Protein AF-A0A166HB66-F1 (afdb_monomer)

Solvent-accessible surface area (backbone atoms only — not comparable to full-atom values): 18052 Å² total; per-residue (Å²): 132,84,80,82,50,69,68,57,61,66,46,43,60,56,51,51,52,51,48,54,52,48,52,62,67,70,48,78,88,72,89,80,80,58,65,64,62,48,49,44,64,74,63,29,61,62,55,55,51,49,50,52,52,49,52,52,50,51,56,48,53,53,47,55,51,49,52,53,53,48,53,53,49,51,53,51,49,54,50,50,52,49,49,51,51,51,50,55,49,49,36,61,73,74,58,64,77,70,68,98,63,94,77,90,81,79,77,85,84,79,75,95,76,80,91,74,93,70,94,75,88,84,68,81,84,79,79,79,78,82,73,80,81,78,81,78,82,83,81,80,62,88,84,71,52,73,61,42,75,78,68,44,84,76,85,75,81,87,72,97,81,75,82,89,76,90,72,92,76,83,88,77,89,78,86,88,84,87,92,79,72,86,73,62,60,70,68,58,55,65,68,56,66,79,67,68,81,75,79,78,82,74,78,81,77,94,56,99,63,80,52,76,64,56,52,50,51,50,53,51,51,52,49,50,52,52,50,52,51,37,50,74,70,70,44,70,74,80,71,83,76,77,76,72,89,71,91,75,92,74,84,81,82,76,79,82,79,81,81,85,81,82,82,130

Organism: NCBI:txid1759441

Structure (mmCIF, N/CA/C/O backbone):
data_AF-A0A166HB66-F1
#
_entry.id   AF-A0A166HB66-F1
#
loop_
_atom_site.group_PDB
_atom_site.id
_atom_site.type_symbol
_atom_site.label_atom_id
_atom_site.label_alt_id
_atom_site.label_comp_id
_atom_site.label_asym_id
_atom_site.label_entity_id
_atom_site.label_seq_id
_atom_site.pdbx_PDB_ins_code
_atom_site.Cartn_x
_atom_site.Cartn_y
_atom_site.Cartn_z
_atom_site.occupancy
_atom_site.B_iso_or_equiv
_atom_site.auth_seq_id
_atom_site.auth_comp_id
_atom_site.auth_asym_id
_atom_site.auth_atom_id
_atom_site.pdbx_PDB_model_num
ATOM 1 N N . MET A 1 1 ? -1.703 44.691 -0.201 1.00 54.09 1 MET A N 1
ATOM 2 C CA . MET A 1 1 ? -3.011 44.082 0.130 1.00 54.09 1 MET A CA 1
ATOM 3 C C . MET A 1 1 ? -4.078 44.846 -0.628 1.00 54.09 1 MET A C 1
ATOM 5 O O . MET A 1 1 ? -4.150 46.054 -0.461 1.00 54.09 1 MET A O 1
ATOM 9 N N . LEU A 1 2 ? -4.838 44.185 -1.501 1.00 71.75 2 LEU A N 1
ATOM 10 C CA . LEU A 1 2 ? -5.905 44.848 -2.256 1.00 71.75 2 LEU A CA 1
ATOM 11 C C . LEU A 1 2 ? -7.083 45.177 -1.318 1.00 71.75 2 LEU A C 1
ATOM 13 O O . LEU A 1 2 ? -7.436 44.329 -0.489 1.00 71.75 2 LEU A O 1
ATOM 17 N N . PRO A 1 3 ? -7.686 46.377 -1.416 1.00 76.94 3 PRO A N 1
ATOM 18 C CA . PRO A 1 3 ? -8.835 46.745 -0.601 1.00 76.94 3 PRO A CA 1
ATOM 19 C C . PRO A 1 3 ? -10.025 45.841 -0.937 1.00 76.94 3 PRO A C 1
ATOM 21 O O . PRO A 1 3 ? -10.310 45.549 -2.099 1.00 76.94 3 PRO A O 1
ATOM 24 N N . ARG A 1 4 ? -10.719 45.360 0.097 1.00 80.69 4 ARG A N 1
ATOM 25 C CA . ARG A 1 4 ? -11.917 44.530 -0.077 1.00 80.69 4 ARG A CA 1
ATOM 26 C C . ARG A 1 4 ? -13.014 45.382 -0.710 1.00 80.69 4 ARG A C 1
ATOM 28 O O . ARG A 1 4 ? -13.335 46.443 -0.187 1.00 80.69 4 ARG A O 1
ATOM 35 N N . SER A 1 5 ? -13.600 44.908 -1.809 1.00 87.88 5 SER A N 1
ATOM 36 C CA . SER A 1 5 ? -14.710 45.602 -2.461 1.00 87.88 5 SER A CA 1
ATOM 37 C C . SER A 1 5 ? -15.928 45.688 -1.533 1.00 87.88 5 SER A C 1
ATOM 39 O O . SER A 1 5 ? -16.212 44.764 -0.764 1.00 87.88 5 SER A O 1
ATOM 41 N N . ASN A 1 6 ? -16.683 46.784 -1.623 1.00 83.69 6 ASN A N 1
ATOM 42 C CA . ASN A 1 6 ? -17.872 47.013 -0.792 1.00 83.69 6 ASN A CA 1
ATOM 43 C C . ASN A 1 6 ? -18.899 45.878 -0.925 1.00 83.69 6 ASN A C 1
ATOM 45 O O . ASN A 1 6 ? -19.490 45.447 0.063 1.00 83.69 6 ASN A O 1
ATOM 49 N N . THR A 1 7 ? -19.046 45.317 -2.127 1.00 83.69 7 THR A N 1
ATOM 50 C CA . THR A 1 7 ? -19.907 44.155 -2.392 1.00 83.69 7 THR A CA 1
ATOM 51 C C . THR A 1 7 ? -19.440 42.902 -1.652 1.00 83.69 7 THR A C 1
ATOM 53 O O . THR A 1 7 ? -20.262 42.144 -1.133 1.00 83.69 7 THR A O 1
ATOM 56 N N . ALA A 1 8 ? -18.126 42.694 -1.534 1.00 82.25 8 ALA A N 1
ATOM 57 C CA . ALA A 1 8 ? -17.572 41.600 -0.750 1.00 82.25 8 ALA A CA 1
ATOM 58 C C . ALA A 1 8 ? -17.791 41.812 0.755 1.00 82.25 8 ALA A C 1
ATOM 60 O O . ALA A 1 8 ? -18.095 40.844 1.449 1.00 82.25 8 ALA A O 1
ATOM 61 N N . LEU A 1 9 ? -17.679 43.047 1.253 1.00 81.31 9 LEU A N 1
ATOM 62 C CA . LEU A 1 9 ? -17.876 43.387 2.668 1.00 81.31 9 LEU A CA 1
ATOM 63 C C . LEU A 1 9 ? -19.349 43.221 3.085 1.00 81.31 9 LEU A C 1
ATOM 65 O O . LEU A 1 9 ? -19.642 42.545 4.069 1.00 81.31 9 LEU A O 1
ATOM 69 N N . LEU A 1 10 ? -20.286 43.705 2.265 1.00 81.06 10 LEU A N 1
ATOM 70 C CA . LEU A 1 10 ? -21.729 43.502 2.453 1.00 81.06 10 LEU A CA 1
ATOM 71 C C . LEU A 1 10 ? -22.149 42.028 2.284 1.00 81.06 10 LEU A C 1
ATOM 73 O O . LEU A 1 10 ? -23.043 41.547 2.980 1.00 81.06 10 LEU A O 1
ATOM 77 N N . GLY A 1 11 ? -21.489 41.275 1.398 1.00 88.38 11 GLY A N 1
ATOM 78 C CA . GLY A 1 11 ? -21.763 39.853 1.164 1.00 88.38 11 GLY A CA 1
ATOM 79 C C . GLY A 1 11 ? -21.212 38.901 2.236 1.00 88.38 11 GLY A C 1
ATOM 80 O O . GLY A 1 11 ? -21.660 37.754 2.320 1.00 88.38 11 GLY A O 1
ATOM 81 N N . GLN A 1 12 ? -20.262 39.342 3.068 1.00 86.88 12 GLN A N 1
ATOM 82 C CA . GLN A 1 12 ? -19.651 38.511 4.114 1.00 86.88 12 GLN A CA 1
ATOM 83 C C . GLN A 1 12 ? -20.660 38.080 5.182 1.00 86.88 12 GLN A C 1
ATOM 85 O O . GLN A 1 12 ? -20.674 36.910 5.556 1.00 86.88 12 GLN A O 1
ATOM 90 N N . SER A 1 13 ? -21.556 38.969 5.617 1.00 86.12 13 SER A N 1
ATOM 91 C CA . SER A 1 13 ? -22.577 38.650 6.628 1.00 86.12 13 SER A CA 1
ATOM 92 C C . SER A 1 13 ? -23.530 37.546 6.154 1.00 86.12 13 SER A C 1
ATOM 94 O O . SER A 1 13 ? -23.809 36.600 6.892 1.00 86.12 13 SER A O 1
ATOM 96 N N . ARG A 1 14 ? -23.955 37.603 4.883 1.00 89.94 14 ARG A N 1
ATOM 97 C CA . ARG A 1 14 ? -24.786 36.570 4.246 1.00 89.94 14 ARG A CA 1
ATOM 98 C C . ARG A 1 14 ? -24.039 35.246 4.127 1.00 89.94 14 ARG A C 1
ATOM 100 O O . ARG A 1 14 ? -24.603 34.209 4.458 1.00 89.94 14 ARG A O 1
ATOM 107 N N . LYS A 1 15 ? -22.765 35.268 3.719 1.00 91.44 15 LYS A N 1
ATOM 108 C CA . LYS A 1 15 ? -21.925 34.059 3.645 1.00 91.44 15 LYS A CA 1
ATOM 109 C C . LYS A 1 15 ? -21.759 33.399 5.013 1.00 91.44 15 LYS A C 1
ATOM 111 O O . LYS A 1 15 ? -21.943 32.192 5.120 1.00 91.44 15 LYS A O 1
ATOM 116 N N . VAL A 1 16 ? -21.497 34.183 6.057 1.00 91.75 16 VAL A N 1
ATOM 117 C CA . VAL A 1 16 ? -21.387 33.684 7.437 1.00 91.75 16 VAL A CA 1
ATOM 118 C C . VAL A 1 16 ? -22.726 33.135 7.932 1.00 91.75 16 VAL A C 1
ATOM 120 O O . VAL A 1 16 ? -22.761 32.071 8.542 1.00 91.75 16 VAL A O 1
ATOM 123 N N . ALA A 1 17 ? -23.845 33.801 7.639 1.00 91.75 17 ALA A N 1
ATOM 124 C CA . ALA A 1 17 ? -25.171 33.308 8.008 1.00 91.75 17 ALA A CA 1
ATOM 125 C C . ALA A 1 17 ? -25.518 31.987 7.300 1.00 91.75 17 ALA A C 1
ATOM 127 O O . ALA A 1 17 ? -26.092 31.089 7.915 1.00 91.75 17 ALA A O 1
ATOM 128 N N . LEU A 1 18 ? -25.152 31.846 6.023 1.00 93.62 18 LEU A N 1
ATOM 129 C CA . LEU A 1 18 ? -25.322 30.603 5.271 1.00 93.62 18 LEU A CA 1
ATOM 130 C C . LEU A 1 18 ? -24.413 29.491 5.802 1.00 93.62 18 LEU A C 1
ATOM 132 O O . LEU A 1 18 ? -24.891 28.373 5.969 1.00 93.62 18 LEU A O 1
ATOM 136 N N . ALA A 1 19 ? -23.152 29.794 6.121 1.00 93.88 19 ALA A N 1
ATOM 137 C CA . ALA A 1 19 ? -22.226 28.847 6.741 1.00 93.88 19 ALA A CA 1
ATOM 138 C C . ALA A 1 19 ? -22.770 28.342 8.085 1.00 93.88 19 ALA A C 1
ATOM 140 O O . ALA A 1 19 ? -22.953 27.144 8.252 1.00 93.88 19 ALA A O 1
ATOM 141 N N . LYS A 1 20 ? -23.200 29.246 8.975 1.00 93.69 20 LYS A N 1
ATOM 142 C CA . LYS A 1 20 ? -23.809 28.886 10.268 1.00 93.69 20 LYS A CA 1
ATOM 143 C C . LYS A 1 20 ? -25.096 28.071 10.122 1.00 93.69 20 LYS A C 1
ATOM 145 O O . LYS A 1 20 ? -25.381 27.209 10.946 1.00 93.69 20 LYS A O 1
ATOM 150 N N . LYS A 1 21 ? -25.909 28.335 9.092 1.00 93.56 21 LYS A N 1
ATOM 151 C CA . LYS A 1 21 ? -27.103 27.521 8.798 1.00 93.56 21 LYS A CA 1
ATOM 152 C C . LYS A 1 21 ? -26.733 26.121 8.305 1.00 93.56 21 LYS A C 1
ATOM 154 O O . LYS A 1 21 ? -27.442 25.183 8.649 1.00 93.56 21 LYS A O 1
ATOM 159 N N . LYS A 1 22 ? -25.663 25.978 7.516 1.00 92.44 22 LYS A N 1
ATOM 160 C CA . LYS A 1 22 ? -25.138 24.671 7.096 1.00 92.44 22 LYS A CA 1
ATOM 161 C C . LYS A 1 22 ? -24.565 23.905 8.285 1.00 92.44 22 LYS A C 1
ATOM 163 O O . LYS A 1 22 ? -25.021 22.801 8.536 1.00 92.44 22 LYS A O 1
ATOM 168 N N . GLU A 1 23 ? -23.726 24.544 9.096 1.00 91.81 23 GLU A N 1
ATOM 169 C CA . GLU A 1 23 ? -23.168 23.964 10.325 1.00 91.81 23 GLU A CA 1
ATOM 170 C C . GLU A 1 23 ? -24.267 23.470 11.278 1.00 91.81 23 GLU A C 1
ATOM 172 O O . GLU A 1 23 ? -24.200 22.350 11.762 1.00 91.81 23 GLU A O 1
ATOM 177 N N . LYS A 1 24 ? -25.338 24.249 11.491 1.00 89.56 24 LYS A N 1
ATOM 178 C CA . LYS A 1 24 ? -26.487 23.824 12.318 1.00 89.56 24 LYS A CA 1
ATOM 179 C C . LYS A 1 24 ? -27.309 22.680 11.714 1.00 89.56 24 LYS A C 1
ATOM 181 O O . LYS A 1 24 ? -27.990 21.979 12.453 1.00 89.56 24 LYS A O 1
ATOM 186 N N . ARG A 1 25 ? -27.314 22.524 10.386 1.00 88.69 25 ARG A N 1
ATOM 187 C CA . ARG A 1 25 ? -27.973 21.393 9.703 1.00 88.69 25 ARG A CA 1
ATOM 188 C C . ARG A 1 25 ? -27.115 20.132 9.759 1.00 88.69 25 ARG A C 1
ATOM 190 O O . ARG A 1 25 ? -27.666 19.047 9.873 1.00 88.69 25 ARG A O 1
ATOM 197 N N . GLU A 1 26 ? -25.799 20.294 9.676 1.00 88.44 26 GLU A N 1
ATOM 198 C CA . GLU A 1 26 ? -24.801 19.225 9.790 1.00 88.44 26 GLU A CA 1
ATOM 199 C C . GLU A 1 26 ? -24.548 18.823 11.252 1.00 88.44 26 GLU A C 1
ATOM 201 O O . GLU A 1 26 ? -24.027 17.741 11.517 1.00 88.44 26 GLU A O 1
ATOM 206 N N . GLN A 1 27 ? -24.953 19.662 12.211 1.00 90.06 27 GLN A N 1
ATOM 207 C CA . GLN A 1 27 ? -24.926 19.335 13.628 1.00 90.06 27 GLN A CA 1
ATOM 208 C C . GLN A 1 27 ? -25.856 18.148 13.906 1.00 90.06 27 GLN A C 1
ATOM 210 O O . GLN A 1 27 ? -27.081 18.235 13.797 1.00 90.06 27 GLN A O 1
ATOM 215 N N . ILE A 1 28 ? -25.243 17.030 14.282 1.00 84.88 28 ILE A N 1
ATOM 216 C CA . ILE A 1 28 ? -25.927 15.788 14.633 1.00 84.88 28 ILE A CA 1
ATOM 217 C C . ILE A 1 28 ? -26.801 16.048 15.868 1.00 84.88 28 ILE A C 1
ATOM 219 O O . ILE A 1 28 ? -26.298 16.460 16.912 1.00 84.88 28 ILE A O 1
ATOM 223 N N . LYS A 1 29 ? -28.117 15.840 15.733 1.00 88.06 29 LYS A N 1
ATOM 224 C CA . LYS A 1 29 ? -29.106 16.111 16.793 1.00 88.06 29 LYS A CA 1
ATOM 225 C C . LYS A 1 29 ? -29.123 15.038 17.881 1.00 88.06 29 LYS A C 1
ATOM 227 O O . LYS A 1 29 ? -29.368 15.356 19.037 1.00 88.06 29 LYS A O 1
ATOM 232 N N . GLU A 1 30 ? -28.859 13.792 17.507 1.00 89.00 30 GLU A N 1
ATOM 233 C CA . GLU A 1 30 ? -28.872 12.636 18.398 1.00 89.00 30 GLU A CA 1
ATOM 234 C C . GLU A 1 30 ? -27.776 11.657 17.979 1.00 89.00 30 GLU A C 1
ATOM 236 O O . GLU A 1 30 ? -27.561 11.421 16.789 1.00 89.00 30 GLU A O 1
ATOM 241 N N . ILE A 1 31 ? -27.071 11.103 18.963 1.00 87.25 31 ILE A N 1
ATOM 242 C CA . ILE A 1 31 ? -26.050 10.081 18.748 1.00 87.25 31 ILE A CA 1
ATOM 243 C C . ILE A 1 31 ? -26.686 8.737 19.092 1.00 87.25 31 ILE A C 1
ATOM 245 O O . ILE A 1 31 ? -26.723 8.344 20.256 1.00 87.25 31 ILE A O 1
ATOM 249 N N . VAL A 1 32 ? -27.192 8.045 18.074 1.00 91.31 32 VAL A N 1
ATOM 250 C CA . VAL A 1 32 ? -27.678 6.668 18.209 1.00 91.31 32 VAL A CA 1
ATOM 251 C C . VAL A 1 32 ? -26.509 5.724 17.959 1.00 91.31 32 VAL A C 1
ATOM 253 O O . VAL A 1 32 ? -25.839 5.807 16.927 1.00 91.31 32 VAL A O 1
ATOM 256 N N . PHE A 1 33 ? -26.241 4.839 18.916 1.00 86.56 33 PHE A N 1
ATOM 257 C CA . PHE A 1 33 ? -25.244 3.793 18.740 1.00 86.56 33 PHE A CA 1
ATOM 258 C C . PHE A 1 33 ? -25.861 2.623 17.984 1.00 86.56 33 PHE A C 1
ATOM 260 O O . PHE A 1 33 ? -26.889 2.089 18.388 1.00 86.56 33 PHE A O 1
ATOM 267 N N . ASP A 1 34 ? -25.203 2.213 16.907 1.00 92.88 34 ASP A N 1
ATOM 268 C CA . ASP A 1 34 ? -25.525 0.968 16.227 1.00 92.88 34 ASP A CA 1
ATOM 269 C C . ASP A 1 34 ? -25.004 -0.207 17.070 1.00 92.88 34 ASP A C 1
ATOM 271 O O . ASP A 1 34 ? -23.792 -0.408 17.236 1.00 92.88 34 ASP A O 1
ATOM 275 N N . ASP A 1 35 ? -25.935 -0.962 17.650 1.00 92.00 35 ASP A N 1
ATOM 276 C CA . ASP A 1 35 ? -25.626 -2.112 18.492 1.00 92.00 35 ASP A CA 1
ATOM 277 C C . ASP A 1 35 ? -24.926 -3.237 17.718 1.00 92.00 35 ASP A C 1
ATOM 279 O O . ASP A 1 35 ? -24.129 -3.974 18.307 1.00 92.00 35 ASP A O 1
ATOM 283 N N . ASP A 1 36 ? -25.137 -3.352 16.406 1.00 88.31 36 ASP A N 1
ATOM 284 C CA . ASP A 1 36 ? -24.467 -4.355 15.580 1.00 88.31 36 ASP A CA 1
ATOM 285 C C . ASP A 1 36 ? -23.024 -3.948 15.295 1.00 88.31 36 ASP A C 1
ATOM 287 O O . ASP A 1 36 ? -22.105 -4.752 15.486 1.00 88.31 36 ASP A O 1
ATOM 291 N N . ALA A 1 37 ? -22.785 -2.668 14.995 1.00 87.75 37 ALA A N 1
ATOM 292 C CA . ALA A 1 37 ? -21.433 -2.118 14.932 1.00 87.75 37 ALA A CA 1
ATOM 293 C C . ALA A 1 37 ? -20.703 -2.248 16.281 1.00 87.75 37 ALA A C 1
ATOM 295 O O . ALA A 1 37 ? -19.500 -2.522 16.324 1.00 87.75 37 ALA A O 1
ATOM 296 N N . ARG A 1 38 ? -21.418 -2.109 17.406 1.00 86.38 38 ARG A N 1
ATOM 297 C CA . ARG A 1 38 ? -20.868 -2.322 18.752 1.00 86.38 38 ARG A CA 1
ATOM 298 C C . ARG A 1 38 ? -20.506 -3.788 18.995 1.00 86.38 38 ARG A C 1
ATOM 300 O O . ARG A 1 38 ? -19.415 -4.061 19.504 1.00 86.38 38 ARG A O 1
ATOM 307 N N . ARG A 1 39 ? -21.375 -4.734 18.623 1.00 86.81 39 ARG A N 1
ATOM 308 C CA . ARG A 1 39 ? -21.096 -6.181 18.693 1.00 86.81 39 ARG A CA 1
ATOM 309 C C . ARG A 1 39 ? -19.887 -6.547 17.840 1.00 86.81 39 ARG A C 1
ATOM 311 O O . ARG A 1 39 ? -18.987 -7.235 18.328 1.00 86.81 39 ARG A O 1
ATOM 318 N N . ASP A 1 40 ? -19.810 -6.022 16.624 1.00 85.88 40 ASP A N 1
ATOM 319 C CA . ASP A 1 40 ? -18.667 -6.188 15.729 1.00 85.88 40 ASP A CA 1
ATOM 320 C C . ASP A 1 40 ? -17.401 -5.518 16.271 1.00 85.88 40 ASP A C 1
ATOM 322 O O . ASP A 1 40 ? -16.309 -6.058 16.134 1.00 85.88 40 ASP A O 1
ATOM 326 N N . PHE A 1 41 ? -17.493 -4.379 16.952 1.00 81.62 41 PHE A N 1
ATOM 327 C CA . PHE A 1 41 ? -16.325 -3.745 17.561 1.00 81.62 41 PHE A CA 1
ATOM 328 C C . PHE A 1 41 ? -15.772 -4.554 18.745 1.00 81.62 41 PHE A C 1
ATOM 330 O O . PHE A 1 41 ? -14.544 -4.706 18.871 1.00 81.62 41 PHE A O 1
ATOM 337 N N . LEU A 1 42 ? -16.669 -5.086 19.583 1.00 85.56 42 LEU A N 1
ATOM 338 C CA . LEU A 1 42 ? -16.336 -5.895 20.757 1.00 85.56 42 LEU A CA 1
ATOM 339 C C . LEU A 1 42 ? -15.808 -7.286 20.374 1.00 85.56 42 LEU A C 1
ATOM 341 O O . LEU A 1 42 ? -14.810 -7.733 20.937 1.00 85.56 42 LEU A O 1
ATOM 345 N N . THR A 1 43 ? -16.415 -7.953 19.389 1.00 84.50 43 THR A N 1
ATOM 346 C CA . THR A 1 43 ? -16.050 -9.326 18.976 1.00 84.50 43 THR A CA 1
ATOM 347 C C . THR A 1 43 ? -15.131 -9.382 17.750 1.00 84.50 43 THR A C 1
ATOM 349 O O . THR A 1 43 ? -14.437 -10.373 17.514 1.00 84.50 43 THR A O 1
ATOM 352 N N . GLY A 1 44 ? -15.022 -8.293 16.991 1.00 87.62 44 GLY A N 1
ATOM 353 C CA . GLY A 1 44 ? -14.309 -8.216 15.715 1.00 87.62 44 GLY A CA 1
ATOM 354 C C . GLY A 1 44 ? -12.792 -8.185 15.823 1.00 87.62 44 GLY A C 1
ATOM 355 O O . GLY A 1 44 ? -12.121 -7.761 14.888 1.00 87.62 44 GLY A O 1
ATOM 356 N N . PHE A 1 45 ? -12.199 -8.652 16.924 1.00 87.00 45 PHE A N 1
ATOM 357 C CA . PHE A 1 45 ? -10.756 -8.884 16.973 1.00 87.00 45 PHE A CA 1
ATOM 358 C C . PHE A 1 45 ? -10.311 -9.866 15.879 1.00 87.00 45 PHE A C 1
ATOM 360 O O . PHE A 1 45 ? -9.268 -9.654 15.260 1.00 87.00 45 PHE A O 1
ATOM 367 N N . HIS A 1 46 ? -11.121 -10.893 15.593 1.00 86.12 46 HIS A N 1
ATOM 368 C CA . HIS A 1 46 ? -10.864 -11.806 14.480 1.00 86.12 46 HIS A CA 1
ATOM 369 C C . HIS A 1 46 ? -10.973 -11.089 13.127 1.00 86.12 46 HIS A C 1
ATOM 371 O O . HIS A 1 46 ? -10.028 -11.165 12.345 1.00 86.12 46 HIS A O 1
ATOM 377 N N . LYS A 1 47 ? -12.041 -10.304 12.908 1.00 89.81 47 LYS A N 1
ATOM 378 C CA . LYS A 1 47 ? -12.231 -9.473 11.705 1.00 89.81 47 LYS A CA 1
ATOM 379 C C . LYS A 1 47 ? -11.045 -8.522 11.490 1.00 89.81 47 LYS A C 1
ATOM 381 O O . LYS A 1 47 ? -10.307 -8.690 10.533 1.00 89.81 47 LYS A O 1
ATOM 386 N N . ARG A 1 48 ? -10.701 -7.678 12.472 1.00 89.50 48 ARG A N 1
ATOM 387 C CA . ARG A 1 48 ? -9.538 -6.763 12.410 1.00 89.50 48 ARG A CA 1
ATOM 388 C C . ARG A 1 48 ? -8.210 -7.474 12.151 1.00 89.50 48 ARG A C 1
ATOM 390 O O . ARG A 1 48 ? -7.313 -6.914 11.517 1.00 89.50 48 ARG A O 1
ATOM 397 N N . LYS A 1 49 ? -8.027 -8.680 12.697 1.00 92.94 49 LYS A N 1
ATOM 398 C CA . LYS A 1 49 ? -6.814 -9.474 12.471 1.00 92.94 49 LYS A CA 1
ATOM 399 C C . LYS A 1 49 ? -6.760 -9.995 11.036 1.00 92.94 49 LYS A C 1
ATOM 401 O O . LYS A 1 49 ? -5.688 -9.927 10.433 1.00 92.94 49 LYS A O 1
ATOM 406 N N . LEU A 1 50 ? -7.883 -10.475 10.504 1.00 93.44 50 LEU A N 1
ATOM 407 C CA . LEU A 1 50 ? -8.010 -10.857 9.101 1.00 93.44 50 LEU A CA 1
ATOM 408 C C . LEU A 1 50 ? -7.814 -9.643 8.196 1.00 93.44 50 LEU A C 1
ATOM 410 O O . LEU A 1 50 ? -6.941 -9.700 7.342 1.00 93.44 50 LEU A O 1
ATOM 414 N N . ASP A 1 51 ? -8.480 -8.524 8.465 1.00 94.19 51 ASP A N 1
ATOM 415 C CA . ASP A 1 51 ? -8.367 -7.286 7.688 1.00 94.19 51 ASP A CA 1
ATOM 416 C C . ASP A 1 51 ? -6.934 -6.761 7.662 1.00 94.19 51 ASP A C 1
ATOM 418 O O . ASP A 1 51 ? -6.419 -6.318 6.642 1.00 94.19 51 ASP A O 1
ATOM 422 N N . LYS A 1 52 ? -6.219 -6.838 8.787 1.00 96.00 52 LYS A N 1
ATOM 423 C CA . LYS A 1 52 ? -4.799 -6.479 8.818 1.00 96.00 52 LYS A CA 1
ATOM 424 C C . LYS A 1 52 ? -3.968 -7.412 7.937 1.00 96.00 52 LYS A C 1
ATOM 426 O O . LYS A 1 52 ? -3.047 -6.945 7.269 1.00 96.00 52 LYS A O 1
ATOM 431 N N . ALA A 1 53 ? -4.263 -8.710 7.950 1.00 96.31 53 ALA A N 1
ATOM 432 C CA . ALA A 1 53 ? -3.563 -9.685 7.126 1.00 96.31 53 ALA A CA 1
ATOM 433 C C . ALA A 1 53 ? -3.891 -9.516 5.633 1.00 96.31 53 ALA A C 1
ATOM 435 O O . ALA A 1 53 ? -2.976 -9.558 4.814 1.00 96.31 53 ALA A O 1
ATOM 436 N N . THR A 1 54 ? -5.155 -9.285 5.273 1.00 96.69 54 THR A N 1
ATOM 437 C CA . THR A 1 54 ? -5.587 -9.035 3.891 1.00 96.69 54 THR A CA 1
ATOM 438 C C . THR A 1 54 ? -5.015 -7.718 3.382 1.00 96.69 54 THR A C 1
ATOM 440 O O . THR A 1 54 ? -4.370 -7.710 2.343 1.00 96.69 54 THR A O 1
ATOM 443 N N . ASN A 1 55 ? -5.091 -6.637 4.160 1.00 97.00 55 ASN A N 1
ATOM 444 C CA . ASN A 1 55 ? -4.498 -5.348 3.800 1.00 97.00 55 ASN A CA 1
ATOM 445 C C . ASN A 1 55 ? -2.977 -5.429 3.632 1.00 97.00 55 ASN A C 1
ATOM 447 O O . ASN A 1 55 ? -2.415 -4.770 2.760 1.00 97.00 55 ASN A O 1
ATOM 451 N N . ALA A 1 56 ? -2.287 -6.228 4.450 1.00 97.12 56 ALA A N 1
ATOM 452 C CA . ALA A 1 56 ? -0.855 -6.451 4.280 1.00 97.12 56 ALA A CA 1
ATOM 453 C C . ALA A 1 56 ? -0.539 -7.200 2.974 1.00 97.12 56 ALA A C 1
ATOM 455 O O . ALA A 1 56 ? 0.408 -6.825 2.286 1.00 97.12 56 ALA A O 1
ATOM 456 N N . LYS A 1 57 ? -1.338 -8.217 2.619 1.00 97.56 57 LYS A N 1
ATOM 457 C CA . LYS A 1 57 ? -1.214 -8.939 1.342 1.00 97.56 57 LYS A CA 1
ATOM 458 C C . LYS A 1 57 ? -1.507 -8.026 0.152 1.00 97.56 57 LYS A C 1
ATOM 460 O O . LYS A 1 57 ? -0.696 -7.964 -0.763 1.00 97.56 57 LYS A O 1
ATOM 465 N N . ASN A 1 58 ? -2.597 -7.265 0.202 1.00 97.81 58 ASN A N 1
ATOM 466 C CA . ASN A 1 58 ? -2.997 -6.355 -0.871 1.00 97.81 58 ASN A CA 1
ATOM 467 C C . ASN A 1 58 ? -1.920 -5.295 -1.126 1.00 97.81 58 ASN A C 1
ATOM 469 O O . ASN A 1 58 ? -1.508 -5.110 -2.263 1.00 97.81 58 ASN A O 1
ATOM 473 N N . LYS A 1 59 ? -1.349 -4.699 -0.071 1.00 97.69 59 LYS A N 1
ATOM 474 C CA . LYS A 1 59 ? -0.232 -3.746 -0.203 1.00 97.69 59 LYS A CA 1
ATOM 475 C C . LYS A 1 59 ? 1.043 -4.356 -0.788 1.00 97.69 59 LYS A C 1
ATOM 477 O O . LYS A 1 59 ? 1.843 -3.630 -1.371 1.00 97.69 59 LYS A O 1
ATOM 482 N N . ALA A 1 60 ? 1.287 -5.649 -0.574 1.00 96.56 60 ALA A N 1
ATOM 483 C CA . ALA A 1 60 ? 2.411 -6.338 -1.204 1.00 96.56 60 ALA A CA 1
ATOM 484 C C . ALA A 1 60 ? 2.144 -6.529 -2.703 1.00 96.56 60 ALA A C 1
ATOM 486 O O . ALA A 1 60 ? 2.964 -6.126 -3.516 1.00 96.56 60 ALA A O 1
ATOM 487 N N . ILE A 1 61 ? 0.950 -7.012 -3.059 1.00 97.88 61 ILE A N 1
ATOM 488 C CA . ILE A 1 61 ? 0.522 -7.188 -4.455 1.00 97.88 61 ILE A CA 1
ATOM 489 C C . ILE A 1 61 ? 0.537 -5.853 -5.216 1.00 97.88 61 ILE A C 1
ATOM 491 O O . ILE A 1 61 ? 0.986 -5.791 -6.357 1.00 97.88 61 ILE A O 1
ATOM 495 N N . GLU A 1 62 ? 0.071 -4.771 -4.591 1.00 97.56 62 GLU A N 1
ATOM 496 C CA . GLU A 1 62 ? 0.094 -3.427 -5.174 1.00 97.56 62 GLU A CA 1
ATOM 497 C C . GLU A 1 62 ? 1.520 -2.946 -5.448 1.00 97.56 62 GLU A C 1
ATOM 499 O O . GLU A 1 62 ? 1.770 -2.408 -6.527 1.00 97.56 62 GLU A O 1
ATOM 504 N N . ARG A 1 63 ? 2.461 -3.174 -4.520 1.00 97.00 63 ARG A N 1
ATOM 505 C CA . ARG A 1 63 ? 3.876 -2.859 -4.759 1.00 97.00 63 ARG A CA 1
ATOM 506 C C . ARG A 1 63 ? 4.451 -3.682 -5.899 1.00 97.00 63 ARG A C 1
ATOM 508 O O . ARG A 1 63 ? 5.013 -3.095 -6.813 1.00 97.00 63 ARG A O 1
ATOM 515 N N . ASP A 1 64 ? 4.246 -4.995 -5.897 1.00 97.06 64 ASP A N 1
ATOM 516 C CA . ASP A 1 64 ? 4.771 -5.874 -6.946 1.00 97.06 64 ASP A CA 1
ATOM 517 C C . ASP A 1 64 ? 4.216 -5.479 -8.326 1.00 97.06 64 ASP A C 1
ATOM 519 O O . ASP A 1 64 ? 4.937 -5.450 -9.325 1.00 97.06 64 ASP A O 1
ATOM 523 N N . LYS A 1 65 ? 2.931 -5.101 -8.395 1.00 98.00 65 LYS A N 1
ATOM 524 C CA . LYS A 1 65 ? 2.308 -4.595 -9.625 1.00 98.00 65 LYS A CA 1
ATOM 525 C C . LYS A 1 65 ? 2.923 -3.266 -10.066 1.00 98.00 65 LYS A C 1
ATOM 527 O O . LYS A 1 65 ? 3.189 -3.096 -11.254 1.00 98.00 65 LYS A O 1
ATOM 532 N N . GLN A 1 66 ? 3.146 -2.333 -9.141 1.00 97.88 66 GLN A N 1
ATOM 533 C CA . GLN A 1 66 ? 3.791 -1.051 -9.437 1.00 97.88 66 GLN A CA 1
ATOM 534 C C . GLN A 1 66 ? 5.231 -1.244 -9.926 1.00 97.88 66 GLN A C 1
ATOM 536 O O . GLN A 1 66 ? 5.607 -0.655 -10.936 1.00 97.88 66 GLN A O 1
ATOM 541 N N . GLU A 1 67 ? 6.003 -2.117 -9.282 1.00 97.31 67 GLU A N 1
ATOM 542 C CA . GLU A 1 67 ? 7.370 -2.461 -9.685 1.00 97.31 67 GLU A CA 1
ATOM 543 C C . GLU A 1 67 ? 7.395 -3.125 -11.070 1.00 97.31 67 GLU A C 1
ATOM 545 O O . GLU A 1 67 ? 8.202 -2.768 -11.929 1.00 97.31 67 GLU A O 1
ATOM 550 N N . ARG A 1 68 ? 6.454 -4.030 -11.359 1.00 97.69 68 ARG A N 1
ATOM 551 C CA . ARG A 1 68 ? 6.333 -4.647 -12.688 1.00 97.69 68 ARG A CA 1
ATOM 552 C C . ARG A 1 68 ? 5.974 -3.636 -13.781 1.00 97.69 68 ARG A C 1
ATOM 554 O O . ARG A 1 68 ? 6.457 -3.741 -14.906 1.00 97.69 68 ARG A O 1
ATOM 561 N N . LEU A 1 69 ? 5.118 -2.663 -13.478 1.00 97.56 69 LEU A N 1
ATOM 562 C CA . LEU A 1 69 ? 4.775 -1.603 -14.427 1.00 97.56 69 LEU A CA 1
ATOM 563 C C . LEU A 1 69 ? 5.943 -0.635 -14.644 1.00 97.56 69 LEU A C 1
ATOM 565 O O . LEU A 1 69 ? 6.187 -0.247 -15.785 1.00 97.56 69 LEU A O 1
ATOM 569 N N . ALA A 1 70 ? 6.675 -0.286 -13.584 1.00 97.38 70 ALA A N 1
ATOM 570 C CA . ALA A 1 70 ? 7.866 0.553 -13.670 1.00 97.38 70 ALA A CA 1
ATOM 571 C C . ALA A 1 70 ? 8.957 -0.114 -14.515 1.00 97.38 70 ALA A C 1
ATOM 573 O O . ALA A 1 70 ? 9.411 0.479 -15.486 1.00 97.38 70 ALA A O 1
ATOM 574 N N . THR A 1 71 ? 9.275 -1.384 -14.249 1.00 97.19 71 THR A N 1
ATOM 575 C CA . THR A 1 71 ? 10.276 -2.129 -15.032 1.00 97.19 71 THR A CA 1
ATOM 576 C C . THR A 1 71 ? 9.878 -2.263 -16.500 1.00 97.19 71 THR A C 1
ATOM 578 O O . THR A 1 71 ? 10.703 -2.052 -17.383 1.00 97.19 71 THR A O 1
ATOM 581 N N . ARG A 1 72 ? 8.598 -2.530 -16.800 1.00 97.56 72 ARG A N 1
ATOM 582 C CA . ARG A 1 72 ? 8.107 -2.530 -18.189 1.00 97.56 72 ARG A CA 1
ATOM 583 C C . ARG A 1 72 ? 8.256 -1.155 -18.847 1.00 97.56 72 ARG A C 1
ATOM 585 O O . ARG A 1 72 ? 8.579 -1.084 -20.031 1.00 97.56 72 ARG A O 1
ATOM 592 N N . ARG A 1 73 ? 7.991 -0.068 -18.116 1.00 97.56 73 ARG A N 1
ATOM 593 C CA . ARG A 1 73 ? 8.141 1.299 -18.631 1.00 97.56 73 ARG A CA 1
ATOM 594 C C . ARG A 1 73 ? 9.605 1.624 -18.919 1.00 97.56 73 ARG A C 1
ATOM 596 O O . ARG A 1 73 ? 9.879 2.136 -19.994 1.00 97.56 73 ARG A O 1
ATOM 603 N N . GLU A 1 74 ? 10.507 1.269 -18.010 1.00 97.12 74 GLU A N 1
ATOM 604 C CA . GLU A 1 74 ? 11.958 1.437 -18.162 1.00 97.12 74 GLU A CA 1
ATOM 605 C C . GLU A 1 74 ? 12.510 0.628 -19.341 1.00 97.12 74 GLU A C 1
ATOM 607 O O . GLU A 1 74 ? 13.305 1.131 -20.126 1.00 97.12 74 GLU A O 1
ATOM 612 N N . GLN A 1 75 ? 12.047 -0.611 -19.528 1.00 97.06 75 GLN A N 1
ATOM 613 C CA . GLN A 1 75 ? 12.434 -1.424 -20.685 1.00 97.06 75 GLN A CA 1
ATOM 614 C C . GLN A 1 75 ? 11.979 -0.790 -22.000 1.00 97.06 75 GLN A C 1
ATOM 616 O O . GLN A 1 75 ? 12.747 -0.730 -22.957 1.00 97.06 75 GLN A O 1
ATOM 621 N N . ARG A 1 76 ? 10.739 -0.290 -22.053 1.00 97.38 76 ARG A N 1
ATOM 622 C CA . ARG A 1 76 ? 10.218 0.391 -23.244 1.00 97.38 76 ARG A CA 1
ATOM 623 C C . ARG A 1 76 ? 10.959 1.694 -23.529 1.00 97.38 76 ARG A C 1
ATOM 625 O O . ARG A 1 76 ? 11.261 1.947 -24.689 1.00 97.38 76 ARG A O 1
ATOM 632 N N . SER A 1 77 ? 11.269 2.496 -22.508 1.00 97.06 77 SER A N 1
ATOM 633 C CA . SER A 1 77 ? 12.039 3.729 -22.703 1.00 97.06 77 SER A CA 1
ATOM 634 C C . SER A 1 77 ? 13.464 3.432 -23.158 1.00 97.06 77 SER A C 1
ATOM 636 O O . SER A 1 77 ? 13.914 4.046 -24.112 1.00 97.06 77 SER A O 1
ATOM 638 N N . ALA A 1 78 ? 14.132 2.434 -22.573 1.00 97.00 78 ALA A N 1
ATOM 639 C CA . ALA A 1 78 ? 15.478 2.042 -22.987 1.00 97.00 78 ALA A CA 1
ATOM 640 C C . ALA A 1 78 ? 15.522 1.529 -24.438 1.00 97.00 78 ALA A C 1
ATOM 642 O O . ALA A 1 78 ? 16.453 1.839 -25.178 1.00 97.00 78 ALA A O 1
ATOM 643 N N . LEU A 1 79 ? 14.509 0.767 -24.871 1.00 96.69 79 LEU A N 1
ATOM 644 C CA . LEU A 1 79 ? 14.391 0.343 -26.270 1.00 96.69 79 LEU A CA 1
ATOM 645 C C . LEU A 1 79 ? 14.130 1.525 -27.207 1.00 96.69 79 LEU A C 1
ATOM 647 O O . LEU A 1 79 ? 14.739 1.583 -28.269 1.00 96.69 79 LEU A O 1
ATOM 651 N N . ALA A 1 80 ? 13.268 2.467 -26.813 1.00 97.31 80 ALA A N 1
ATOM 652 C CA . ALA A 1 80 ? 12.995 3.668 -27.598 1.00 97.31 80 ALA A CA 1
ATOM 653 C C . ALA A 1 80 ? 14.236 4.566 -27.724 1.00 97.31 80 ALA A C 1
ATOM 655 O O . ALA A 1 80 ? 14.551 5.017 -28.819 1.00 97.31 80 ALA A O 1
ATOM 656 N N . GLU A 1 81 ? 14.979 4.770 -26.634 1.00 96.75 81 GLU A N 1
ATOM 657 C CA . GLU A 1 81 ? 16.241 5.519 -26.635 1.00 96.75 81 GLU A CA 1
ATOM 658 C C . GLU A 1 81 ? 17.291 4.843 -27.516 1.00 96.75 81 GLU A C 1
ATOM 660 O O . GLU A 1 81 ? 17.940 5.509 -28.319 1.00 96.75 81 GLU A O 1
ATOM 665 N N . ARG A 1 82 ? 17.425 3.513 -27.429 1.00 96.56 82 ARG A N 1
ATOM 666 C CA . ARG A 1 82 ? 18.338 2.762 -28.297 1.00 96.56 82 ARG A CA 1
ATOM 667 C C . ARG A 1 82 ? 17.926 2.847 -29.764 1.00 96.56 82 ARG A C 1
ATOM 669 O O . ARG A 1 82 ? 18.788 3.004 -30.617 1.00 96.56 82 ARG A O 1
ATOM 676 N N . ALA A 1 83 ? 16.633 2.747 -30.062 1.00 96.69 83 ALA A N 1
ATOM 677 C CA . ALA A 1 83 ? 16.128 2.884 -31.423 1.00 96.69 83 ALA A CA 1
ATOM 678 C C . ALA A 1 83 ? 16.392 4.292 -31.979 1.00 96.69 83 ALA A C 1
ATOM 680 O O . ALA A 1 83 ? 16.866 4.410 -33.102 1.00 96.69 83 ALA A O 1
ATOM 681 N N . ALA A 1 84 ? 16.166 5.338 -31.179 1.00 96.31 84 ALA A N 1
ATOM 682 C CA . ALA A 1 84 ? 16.465 6.718 -31.556 1.00 96.31 84 ALA A CA 1
ATOM 683 C C . ALA A 1 84 ? 17.971 6.950 -31.767 1.00 96.31 84 ALA A C 1
ATOM 685 O O . ALA A 1 84 ? 18.360 7.588 -32.740 1.00 96.31 84 ALA A O 1
ATOM 686 N N . ALA A 1 85 ? 18.824 6.394 -30.900 1.00 95.81 85 ALA A N 1
ATOM 687 C CA . ALA A 1 85 ? 20.275 6.468 -31.053 1.00 95.81 85 ALA A CA 1
ATOM 688 C C . ALA A 1 85 ? 20.753 5.741 -32.320 1.00 95.81 85 ALA A C 1
ATOM 690 O O . ALA A 1 85 ? 21.533 6.302 -33.084 1.00 95.81 85 ALA A O 1
ATOM 691 N N . ASN A 1 86 ? 20.239 4.534 -32.574 1.00 95.19 86 ASN A N 1
ATOM 692 C CA . ASN A 1 86 ? 20.538 3.784 -33.791 1.00 95.19 86 ASN A CA 1
ATOM 693 C C . ASN A 1 86 ? 20.067 4.540 -35.045 1.00 95.19 86 ASN A C 1
ATOM 695 O O . ASN A 1 86 ? 20.797 4.588 -36.027 1.00 95.19 86 ASN A O 1
ATOM 699 N N . ALA A 1 87 ? 18.869 5.138 -35.022 1.00 93.88 87 ALA A N 1
ATOM 700 C CA . ALA A 1 87 ? 18.355 5.933 -36.137 1.00 93.88 87 ALA A CA 1
ATOM 701 C C . ALA A 1 87 ? 19.256 7.144 -36.421 1.00 93.88 87 ALA A C 1
ATOM 703 O O . ALA A 1 87 ? 19.688 7.326 -37.555 1.00 93.88 87 ALA A O 1
ATOM 704 N N . ALA A 1 88 ? 19.633 7.898 -35.383 1.00 92.56 88 ALA A N 1
ATOM 705 C CA . ALA A 1 88 ? 20.553 9.026 -35.510 1.00 92.56 88 ALA A CA 1
ATOM 706 C C . ALA A 1 88 ? 21.947 8.604 -36.020 1.00 92.56 88 ALA A C 1
ATOM 708 O O . ALA A 1 88 ? 22.583 9.330 -36.783 1.00 92.56 88 ALA A O 1
ATOM 709 N N . GLU A 1 89 ? 22.440 7.428 -35.618 1.00 92.31 89 GLU A N 1
ATOM 710 C CA . GLU A 1 89 ? 23.707 6.877 -36.108 1.00 92.31 89 GLU A CA 1
ATOM 711 C C . GLU A 1 89 ? 23.627 6.481 -37.590 1.00 92.31 89 GLU A C 1
ATOM 713 O O . GLU A 1 89 ? 24.541 6.795 -38.353 1.00 92.31 89 GLU A O 1
ATOM 718 N N . VAL A 1 90 ? 22.522 5.861 -38.017 1.00 92.50 90 VAL A N 1
ATOM 719 C CA . VAL A 1 90 ? 22.270 5.512 -39.424 1.00 92.50 90 VAL A CA 1
ATOM 720 C C . VAL A 1 90 ? 22.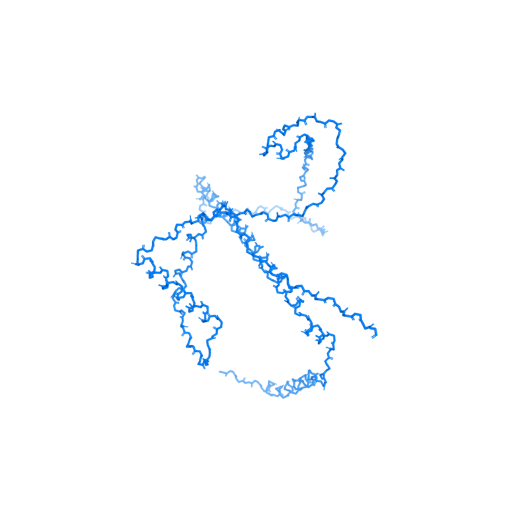142 6.768 -40.285 1.00 92.50 90 VAL A C 1
ATOM 722 O O . VAL A 1 90 ? 22.789 6.845 -41.327 1.00 92.50 90 VAL A O 1
ATOM 725 N N . GLU A 1 91 ? 21.382 7.773 -39.844 1.00 88.88 91 GLU A N 1
ATOM 726 C CA . GLU A 1 91 ? 21.267 9.066 -40.533 1.00 88.88 91 GLU A CA 1
ATOM 727 C C . GLU A 1 91 ? 22.634 9.743 -40.685 1.00 88.88 91 GLU A C 1
ATOM 729 O O . GLU A 1 91 ? 22.979 10.225 -41.765 1.00 88.88 91 GLU A O 1
ATOM 734 N N . LYS A 1 92 ? 23.459 9.716 -39.632 1.00 89.88 92 LYS A N 1
ATOM 735 C CA . LYS A 1 92 ? 24.826 10.246 -39.670 1.00 89.88 92 LYS A CA 1
ATOM 736 C C . LYS A 1 92 ? 25.733 9.464 -40.626 1.00 89.88 92 LYS A C 1
ATOM 738 O O . LYS A 1 92 ? 26.541 10.077 -41.319 1.00 89.88 92 LYS A O 1
ATOM 743 N N . ALA A 1 93 ? 25.625 8.136 -40.662 1.00 87.69 93 ALA A N 1
ATOM 744 C CA . ALA A 1 93 ? 26.456 7.274 -41.503 1.00 87.69 93 ALA A CA 1
ATOM 745 C C . ALA A 1 93 ? 26.090 7.359 -42.994 1.00 87.69 93 ALA A C 1
ATOM 747 O O . ALA A 1 93 ? 26.979 7.364 -43.842 1.00 87.69 93 ALA A O 1
ATOM 748 N N . TYR A 1 94 ? 24.797 7.460 -43.312 1.00 84.50 94 TYR A N 1
ATOM 749 C CA . TYR A 1 94 ? 24.294 7.567 -44.685 1.00 84.50 94 TYR A CA 1
ATOM 750 C C . TYR A 1 94 ? 24.221 9.012 -45.209 1.00 84.50 94 TYR A C 1
ATOM 752 O O . TYR A 1 94 ? 23.719 9.238 -46.307 1.00 84.50 94 TYR A O 1
ATOM 760 N N . GLY A 1 95 ? 24.753 9.991 -44.468 1.00 68.69 95 GLY A N 1
ATOM 761 C CA . GLY A 1 95 ? 24.865 11.375 -44.937 1.00 68.69 95 GLY A CA 1
ATOM 762 C C . GLY A 1 95 ? 23.551 12.163 -44.926 1.00 68.69 95 GLY A C 1
ATOM 763 O O . GLY A 1 95 ? 23.456 13.182 -45.599 1.00 68.69 95 GLY A O 1
ATOM 764 N N . GLY A 1 96 ? 22.557 11.740 -44.138 1.00 60.22 96 GLY A N 1
ATOM 765 C CA . GLY A 1 96 ? 21.271 12.429 -43.959 1.00 60.22 96 GLY A CA 1
ATOM 766 C C . GLY A 1 96 ? 21.358 13.776 -43.229 1.00 60.22 96 GLY A C 1
ATOM 767 O O . GLY A 1 96 ? 20.349 14.454 -43.073 1.00 60.22 96 GLY A O 1
ATOM 768 N N . ALA A 1 97 ? 22.556 14.208 -42.826 1.00 55.19 97 ALA A N 1
ATOM 769 C CA . ALA A 1 97 ? 22.823 15.587 -42.430 1.00 55.19 97 ALA A CA 1
ATOM 770 C C . ALA A 1 97 ? 22.931 16.498 -43.671 1.00 55.19 97 ALA A C 1
ATOM 772 O O . ALA A 1 97 ? 23.953 17.147 -43.885 1.00 55.19 97 ALA A O 1
ATOM 773 N N . VAL A 1 98 ? 21.885 16.536 -44.502 1.00 52.94 98 VAL A N 1
ATOM 774 C CA . VAL A 1 98 ? 21.667 17.670 -45.404 1.00 52.94 98 VAL A CA 1
ATOM 775 C C . VAL A 1 98 ? 20.992 18.743 -44.561 1.00 52.94 98 VAL A C 1
ATOM 777 O O . VAL A 1 98 ? 19.826 18.639 -44.198 1.00 52.94 98 VAL A O 1
ATOM 780 N N . ASP A 1 99 ? 21.837 19.675 -44.139 1.00 48.22 99 ASP A N 1
ATOM 781 C CA . ASP A 1 99 ? 21.570 21.065 -43.797 1.00 48.22 99 ASP A CA 1
ATOM 782 C C . ASP A 1 99 ? 20.086 21.476 -43.727 1.00 48.22 99 ASP A C 1
ATOM 784 O O . ASP A 1 99 ? 19.395 21.566 -44.739 1.00 48.22 99 ASP A O 1
ATOM 788 N N . ASN A 1 100 ? 19.618 21.821 -42.523 1.00 51.94 100 ASN A N 1
ATOM 789 C CA . ASN A 1 100 ? 18.482 22.732 -42.383 1.00 51.94 100 ASN A CA 1
ATOM 790 C C . ASN A 1 100 ? 18.962 24.155 -42.735 1.00 51.94 100 ASN A C 1
ATOM 792 O O . ASN A 1 100 ? 19.017 25.016 -41.858 1.00 51.94 100 ASN A O 1
ATOM 796 N N . SER A 1 101 ? 19.322 24.381 -43.998 1.00 47.06 101 SER A N 1
ATOM 797 C CA . SER A 1 101 ? 19.296 25.713 -44.596 1.00 47.06 101 SER A CA 1
ATOM 798 C C . SER A 1 101 ? 18.069 25.781 -45.490 1.00 47.06 101 SER A C 1
ATOM 800 O O . SER A 1 101 ? 17.849 24.922 -46.340 1.00 47.06 101 SER A O 1
ATOM 802 N N . ASP A 1 102 ? 17.246 26.784 -45.216 1.00 55.56 102 ASP A N 1
ATOM 803 C CA . ASP A 1 102 ? 16.052 27.172 -45.949 1.00 55.56 102 ASP A CA 1
ATOM 804 C C . ASP A 1 102 ? 16.204 27.050 -47.475 1.00 55.56 102 ASP A C 1
ATOM 806 O O . ASP A 1 102 ? 17.011 27.771 -48.047 1.00 55.56 102 ASP A O 1
ATOM 810 N N . GLU A 1 103 ? 15.387 26.218 -48.136 1.00 47.97 103 GLU A N 1
ATOM 811 C CA . GLU A 1 103 ? 14.881 26.477 -49.496 1.00 47.97 103 GLU A CA 1
ATOM 812 C C . GLU A 1 103 ? 13.789 25.466 -49.915 1.00 47.97 103 GLU A C 1
ATOM 814 O O . GLU A 1 103 ? 14.024 24.292 -50.184 1.00 47.97 103 GLU A O 1
ATOM 819 N N . ASP A 1 104 ? 12.553 25.970 -49.917 1.00 48.91 104 ASP A N 1
ATOM 820 C CA . ASP A 1 104 ? 11.533 25.775 -50.954 1.00 48.91 104 ASP A CA 1
ATOM 821 C C . ASP A 1 104 ? 11.352 24.371 -51.574 1.00 48.91 104 ASP A C 1
ATOM 823 O O . ASP A 1 104 ? 11.806 24.086 -52.680 1.00 48.91 104 ASP A O 1
ATOM 827 N N . LEU A 1 105 ? 10.547 23.519 -50.927 1.00 44.84 105 LEU A N 1
ATOM 828 C CA . LEU A 1 105 ? 9.851 22.427 -51.620 1.00 44.84 105 LEU A CA 1
ATOM 829 C C . LEU A 1 105 ? 8.340 22.533 -51.414 1.00 44.84 105 LEU A C 1
ATOM 831 O O . LEU A 1 105 ? 7.695 21.777 -50.687 1.00 44.84 105 LEU A O 1
ATOM 835 N N . SER A 1 106 ? 7.811 23.550 -52.093 1.00 41.00 106 SER A N 1
ATOM 836 C CA . SER A 1 106 ? 6.477 23.649 -52.680 1.00 41.00 106 SER A CA 1
ATOM 837 C C . SER A 1 106 ? 5.676 22.335 -52.718 1.00 41.00 106 SER A C 1
ATOM 839 O O . SER A 1 106 ? 5.921 21.421 -53.507 1.00 41.00 106 SER A O 1
ATOM 841 N N . LEU A 1 107 ? 4.643 22.296 -51.873 1.00 48.06 107 LEU A N 1
ATOM 842 C CA . LEU A 1 107 ? 3.479 21.420 -51.991 1.00 48.06 107 LEU A CA 1
ATOM 843 C C . LEU A 1 107 ? 2.909 21.473 -53.423 1.00 48.06 107 LEU A C 1
ATOM 845 O O . LEU A 1 107 ? 2.484 22.552 -53.852 1.00 48.06 107 LEU A O 1
ATOM 849 N N . PRO A 1 108 ? 2.755 20.346 -54.145 1.00 40.41 108 PRO A N 1
ATOM 850 C CA . PRO A 1 108 ? 1.993 20.355 -55.381 1.00 40.41 108 PRO A CA 1
ATOM 851 C C . PRO A 1 108 ? 0.499 20.429 -55.045 1.00 40.41 108 PRO A C 1
ATOM 853 O O . PRO A 1 108 ? -0.200 19.431 -54.868 1.00 40.41 108 PRO A O 1
ATOM 856 N N . SER A 1 109 ? 0.003 21.664 -54.982 1.00 47.19 109 SER A N 1
ATOM 857 C CA . SER A 1 109 ? -1.405 22.009 -55.148 1.00 47.19 109 SER A CA 1
ATOM 858 C C . SER A 1 109 ? -1.870 21.547 -56.534 1.00 47.19 109 SER A C 1
ATOM 860 O O . SER A 1 109 ? -1.815 22.305 -57.503 1.00 47.19 109 SER A O 1
ATOM 862 N N . SER A 1 110 ? -2.378 20.318 -56.631 1.00 43.66 110 SER A N 1
ATOM 863 C CA . SER A 1 110 ? -3.130 19.860 -57.797 1.00 43.66 110 SER A CA 1
ATOM 864 C C . SER A 1 110 ? -4.633 19.903 -57.522 1.00 43.66 110 SER A C 1
ATOM 866 O O . SER A 1 110 ? -5.226 19.010 -56.928 1.00 43.66 110 SER A O 1
ATOM 868 N N . SER A 1 111 ? -5.245 20.952 -58.068 1.00 40.03 111 SER A N 1
ATOM 869 C CA . SER A 1 111 ? -6.598 20.969 -58.635 1.00 40.03 111 SER A CA 1
ATOM 870 C C . SER A 1 111 ? -7.818 20.863 -57.701 1.00 40.03 111 SER A C 1
ATOM 872 O O . SER A 1 111 ? -8.442 19.836 -57.460 1.00 40.03 111 SER A O 1
ATOM 874 N N . ARG A 1 112 ? -8.266 22.059 -57.321 1.00 51.78 112 ARG A N 1
ATOM 875 C CA . ARG A 1 112 ? -9.658 22.470 -57.103 1.00 51.78 112 ARG A CA 1
ATOM 876 C C . ARG A 1 112 ? -10.662 21.762 -58.040 1.00 51.78 112 ARG A C 1
ATOM 878 O O . ARG A 1 112 ? -10.796 22.157 -59.196 1.00 51.78 112 ARG A O 1
ATOM 885 N N . ARG A 1 113 ? -11.486 20.841 -57.515 1.00 46.34 113 ARG A N 1
ATOM 886 C CA . ARG A 1 113 ? -12.826 20.563 -58.071 1.00 46.34 113 ARG A CA 1
ATOM 887 C C . ARG A 1 113 ? -13.834 20.123 -57.001 1.00 46.34 113 ARG A C 1
ATOM 889 O O . ARG A 1 113 ? -13.839 18.993 -56.550 1.00 46.34 113 ARG A O 1
ATOM 896 N N . GLN A 1 114 ? -14.710 21.077 -56.690 1.00 43.97 114 GLN A N 1
ATOM 897 C CA . GLN A 1 114 ? -16.092 20.944 -56.224 1.00 43.97 114 GLN A CA 1
ATOM 898 C C . GLN A 1 114 ? -16.393 20.235 -54.892 1.00 43.97 114 GLN A C 1
ATOM 900 O O . GLN A 1 114 ? -16.169 19.055 -54.665 1.00 43.97 114 GLN A O 1
ATOM 905 N N . GLN A 1 115 ? -17.042 21.029 -54.043 1.00 50.03 115 GLN A N 1
ATOM 906 C CA . GLN A 1 115 ? -17.779 20.653 -52.850 1.00 50.03 115 GLN A CA 1
ATOM 907 C C . GLN A 1 115 ? -18.708 19.455 -53.095 1.00 50.03 115 GLN A C 1
ATOM 909 O O . GLN A 1 115 ? -19.590 19.530 -53.947 1.00 50.03 115 GLN A O 1
ATOM 914 N N . LYS A 1 116 ? -18.604 18.422 -52.255 1.00 42.03 116 LYS A N 1
ATOM 915 C CA . LYS A 1 116 ? -19.750 17.646 -51.760 1.00 42.03 116 LYS A CA 1
ATOM 916 C C . LYS A 1 116 ? -19.367 16.969 -50.445 1.00 42.03 116 LYS A C 1
ATOM 918 O O . LYS A 1 116 ? -18.341 16.311 -50.340 1.00 42.03 116 LYS A O 1
ATOM 923 N N . LYS A 1 117 ? -20.197 17.204 -49.428 1.00 48.88 117 LYS A N 1
ATOM 924 C CA . LYS A 1 117 ? -20.128 16.578 -48.108 1.00 48.88 117 LYS A CA 1
ATOM 925 C C . LYS A 1 117 ? -20.242 15.059 -48.248 1.00 48.88 117 LYS A C 1
ATOM 927 O O . LYS A 1 117 ? -21.213 14.593 -48.834 1.00 48.88 117 LYS A O 1
ATOM 932 N N . ALA A 1 118 ? -19.336 14.320 -47.620 1.00 39.12 118 ALA A N 1
ATOM 933 C CA . ALA A 1 118 ? -19.588 12.960 -47.165 1.00 39.12 118 ALA A CA 1
ATOM 934 C C . ALA A 1 118 ? -18.702 12.684 -45.945 1.00 39.12 118 ALA A C 1
ATOM 936 O O . ALA A 1 118 ? -17.485 12.841 -45.997 1.00 39.12 118 ALA A O 1
ATOM 937 N N . GLN A 1 119 ? -19.348 12.341 -44.830 1.00 49.44 119 GLN A N 1
ATOM 938 C CA . GLN A 1 119 ? -18.733 11.692 -43.676 1.00 49.44 119 GLN A CA 1
ATOM 939 C C . GLN A 1 119 ? -17.902 10.494 -44.150 1.00 49.44 119 GLN A C 1
ATOM 941 O O . GLN A 1 119 ? -18.421 9.637 -44.857 1.00 49.44 119 GLN A O 1
ATOM 946 N N . GLY A 1 120 ? -16.637 10.430 -43.743 1.00 38.06 120 GLY A N 1
ATOM 947 C CA . GLY A 1 120 ? -15.741 9.327 -44.067 1.00 38.06 120 GLY A CA 1
ATOM 948 C C . GLY A 1 120 ? -14.710 9.167 -42.965 1.00 38.06 120 GLY A C 1
ATOM 949 O O . GLY A 1 120 ? -13.775 9.949 -42.849 1.00 38.06 120 GLY A O 1
ATOM 950 N N . HIS A 1 121 ? -14.960 8.188 -42.113 1.00 41.38 121 HIS A N 1
ATOM 951 C CA . HIS A 1 121 ? -14.161 7.754 -40.981 1.00 41.38 121 HIS A CA 1
ATOM 952 C C . HIS A 1 121 ? -12.774 7.280 -41.456 1.00 41.38 121 HIS A C 1
ATOM 954 O O . HIS A 1 121 ? -12.656 6.185 -41.991 1.00 41.38 121 HIS A O 1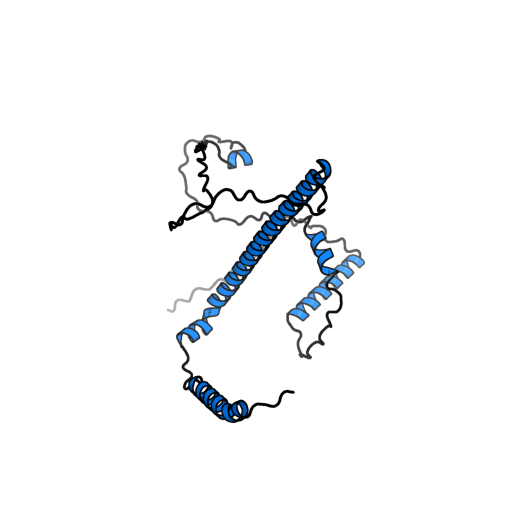
ATOM 960 N N . THR A 1 122 ? -11.712 8.062 -41.257 1.00 43.97 122 THR A N 1
ATOM 961 C CA . THR A 1 122 ? -10.329 7.584 -41.448 1.00 43.97 122 THR A CA 1
ATOM 962 C C . THR A 1 122 ? -9.811 7.040 -40.120 1.00 43.97 122 THR A C 1
ATOM 964 O O . THR A 1 122 ? -9.165 7.752 -39.350 1.00 43.97 122 THR A O 1
ATOM 967 N N . GLY A 1 123 ? -10.189 5.798 -39.811 1.00 54.41 123 GLY A N 1
ATOM 968 C CA . GLY A 1 123 ? -9.490 4.994 -38.807 1.00 54.41 123 GLY A CA 1
ATOM 969 C C . GLY A 1 123 ? -8.204 4.411 -39.409 1.00 54.41 123 GLY A C 1
ATOM 970 O O . GLY A 1 123 ? -8.111 4.330 -40.636 1.00 54.41 123 GLY A O 1
ATOM 971 N N . PRO A 1 124 ? -7.203 4.048 -38.588 1.00 53.81 124 PRO A N 1
ATOM 972 C CA . PRO A 1 124 ? -6.038 3.312 -39.070 1.00 53.81 124 PRO A CA 1
ATOM 973 C C . PRO A 1 124 ? -6.508 2.009 -39.726 1.00 53.81 124 PRO A C 1
ATOM 975 O O . PRO A 1 124 ? -7.417 1.366 -39.207 1.00 53.81 124 PRO A O 1
ATOM 978 N N . ALA A 1 125 ? -5.921 1.656 -40.870 1.00 60.56 125 ALA A N 1
ATOM 979 C CA . ALA A 1 125 ? -6.165 0.373 -41.512 1.00 60.56 125 ALA A CA 1
ATOM 980 C C . ALA A 1 125 ? -5.842 -0.741 -40.506 1.00 60.56 125 ALA A C 1
ATOM 982 O O . ALA A 1 125 ? -4.697 -0.883 -40.076 1.00 60.56 125 ALA A O 1
ATOM 983 N N . GLU A 1 126 ? -6.872 -1.463 -40.073 1.00 56.38 126 GLU A N 1
ATOM 984 C CA . GLU A 1 126 ? -6.721 -2.697 -39.318 1.00 56.38 126 GLU A CA 1
ATOM 985 C C . GLU A 1 126 ? -6.228 -3.745 -40.318 1.00 56.38 126 GLU A C 1
ATOM 987 O O . GLU A 1 126 ? -7.002 -4.325 -41.073 1.00 56.38 126 GLU A O 1
ATOM 992 N N . GLU A 1 127 ? -4.908 -3.904 -40.405 1.00 68.62 127 GLU A N 1
ATOM 993 C CA . GLU A 1 127 ? -4.304 -5.080 -41.024 1.00 68.62 127 GLU A CA 1
ATOM 994 C C . GLU A 1 127 ? -4.650 -6.276 -40.129 1.00 68.62 127 GLU A C 1
ATOM 996 O O . GLU A 1 127 ? -4.050 -6.492 -39.074 1.00 68.62 127 GLU A O 1
ATOM 1001 N N . GLU A 1 128 ? -5.702 -6.999 -40.507 1.00 65.75 128 GLU A N 1
ATOM 1002 C CA . GLU A 1 128 ? -6.068 -8.282 -39.920 1.00 65.75 128 GLU A CA 1
ATOM 1003 C C . GLU A 1 128 ? -4.982 -9.298 -40.295 1.00 65.75 128 GLU A C 1
ATOM 1005 O O . GLU A 1 128 ? -4.902 -9.772 -41.427 1.00 65.75 128 GLU A O 1
ATOM 1010 N N . PHE A 1 129 ? -4.093 -9.592 -39.348 1.00 66.31 129 PHE A N 1
ATOM 1011 C CA . PHE A 1 129 ? -3.156 -10.702 -39.470 1.00 66.31 129 PHE A CA 1
ATOM 1012 C C . PHE A 1 129 ? -3.928 -12.004 -39.236 1.00 66.31 129 PHE A C 1
ATOM 1014 O O . PHE A 1 129 ? -4.349 -12.293 -38.115 1.00 66.31 129 PHE A O 1
ATOM 1021 N N . GLU A 1 130 ? -4.131 -12.781 -40.297 1.00 68.81 130 GLU A N 1
ATOM 1022 C CA . GLU A 1 130 ? -4.531 -14.182 -40.186 1.00 68.81 130 GLU A CA 1
ATOM 1023 C C . GLU A 1 130 ? -3.317 -14.982 -39.693 1.00 68.81 130 GLU A C 1
ATOM 1025 O O . GLU A 1 130 ? -2.436 -15.358 -40.466 1.00 68.81 130 GLU A O 1
ATOM 1030 N N . ASP A 1 131 ? -3.236 -15.207 -38.382 1.00 66.62 131 ASP A N 1
ATOM 1031 C CA . ASP A 1 131 ? -2.299 -16.180 -37.829 1.00 66.62 131 ASP A CA 1
ATOM 1032 C C . ASP A 1 131 ? -2.791 -17.582 -38.226 1.00 66.62 131 ASP A C 1
ATOM 1034 O O . ASP A 1 131 ? -3.825 -18.048 -37.742 1.00 66.62 131 ASP A O 1
ATOM 1038 N N . GLU A 1 132 ? -2.062 -18.261 -39.116 1.00 73.88 132 GLU A N 1
ATOM 1039 C CA . GLU A 1 132 ? -2.272 -19.682 -39.406 1.00 73.88 132 GLU A CA 1
ATOM 1040 C C . GLU A 1 132 ? -2.232 -20.464 -38.083 1.00 73.88 132 GLU A C 1
ATOM 1042 O O . GLU A 1 132 ? -1.206 -20.517 -37.400 1.00 73.88 132 GLU A O 1
ATOM 1047 N N . GLU A 1 133 ? -3.374 -21.035 -37.692 1.00 76.00 133 GLU A N 1
ATOM 1048 C CA . GLU A 1 133 ? -3.584 -21.714 -36.414 1.00 76.00 133 GLU A CA 1
ATOM 1049 C C . GLU A 1 133 ? -2.651 -22.933 -36.288 1.00 76.00 133 GLU A C 1
ATOM 1051 O O . GLU A 1 133 ? -2.958 -24.050 -36.709 1.00 76.00 133 GLU A O 1
ATOM 1056 N N . GLN A 1 134 ? -1.463 -22.722 -35.714 1.00 77.19 134 GLN A N 1
ATOM 1057 C CA . GLN A 1 134 ? -0.504 -23.787 -35.434 1.00 77.19 134 GLN A CA 1
ATOM 1058 C C . GLN A 1 134 ? -1.024 -24.655 -34.283 1.00 77.19 134 GLN A C 1
ATOM 1060 O O . GLN A 1 134 ? -0.798 -24.381 -33.102 1.00 77.19 134 GLN A O 1
ATOM 1065 N N . LEU A 1 135 ? -1.720 -25.737 -34.629 1.00 76.00 135 LEU A N 1
ATOM 1066 C CA . LEU A 1 135 ? -2.170 -26.751 -33.680 1.00 76.00 135 LEU A CA 1
ATOM 1067 C C . LEU A 1 135 ? -0.974 -27.583 -33.189 1.00 76.00 135 LEU A C 1
ATOM 1069 O O . LEU A 1 135 ? -0.590 -28.584 -33.791 1.00 76.00 135 LEU A O 1
ATOM 1073 N N . ALA A 1 136 ? -0.379 -27.183 -32.066 1.00 80.50 136 ALA A N 1
ATOM 1074 C CA . ALA A 1 136 ? 0.600 -27.999 -31.355 1.00 80.50 136 ALA A CA 1
ATOM 1075 C C . ALA A 1 136 ? -0.124 -29.077 -30.528 1.00 80.50 136 ALA A C 1
ATOM 1077 O O . ALA A 1 136 ? -0.624 -28.820 -29.431 1.00 80.50 136 ALA A O 1
ATOM 1078 N N . THR A 1 137 ? -0.188 -30.305 -31.041 1.00 78.56 137 THR A N 1
ATOM 1079 C CA . THR A 1 137 ? -0.736 -31.444 -30.294 1.00 78.56 137 THR A CA 1
ATOM 1080 C C . THR A 1 137 ? 0.254 -31.890 -29.217 1.00 78.56 137 THR A C 1
ATOM 1082 O O . THR A 1 137 ? 1.300 -32.463 -29.520 1.00 78.56 137 THR A O 1
ATOM 1085 N N . VAL A 1 138 ? -0.075 -31.641 -27.948 1.00 80.94 138 VAL A N 1
ATOM 1086 C CA . VAL A 1 138 ? 0.691 -32.135 -26.796 1.00 80.94 138 VAL A CA 1
ATOM 1087 C C . VAL A 1 138 ? 0.270 -33.574 -26.510 1.00 80.94 138 VAL A C 1
ATOM 1089 O O . VAL A 1 138 ? -0.800 -33.819 -25.956 1.00 80.94 138 VAL A O 1
ATOM 1092 N N . THR A 1 139 ? 1.106 -34.539 -26.886 1.00 78.38 139 THR A N 1
ATOM 1093 C CA . THR A 1 139 ? 0.926 -35.943 -26.502 1.00 78.38 139 THR A CA 1
ATOM 1094 C C . THR A 1 139 ? 1.413 -36.138 -25.070 1.00 78.38 139 THR A C 1
ATOM 1096 O O . THR A 1 139 ? 2.608 -36.023 -24.793 1.00 78.38 139 THR A O 1
ATOM 1099 N N . VAL A 1 140 ? 0.493 -36.430 -24.152 1.00 78.88 140 VAL A N 1
ATOM 1100 C CA . VAL A 1 140 ? 0.843 -36.859 -22.795 1.00 78.88 140 VAL A CA 1
ATOM 1101 C C . VAL A 1 140 ? 1.258 -38.325 -22.874 1.00 78.88 140 VAL A C 1
ATOM 1103 O O . VAL A 1 140 ? 0.439 -39.185 -23.180 1.00 78.88 140 VAL A O 1
ATOM 1106 N N . VAL A 1 141 ? 2.540 -38.606 -22.643 1.00 75.81 141 VAL A N 1
ATOM 1107 C CA . VAL A 1 141 ? 3.032 -39.978 -22.473 1.00 75.81 141 VAL A CA 1
ATOM 1108 C C . VAL A 1 141 ? 2.652 -40.414 -21.059 1.00 75.81 141 VAL A C 1
ATOM 1110 O O . VAL A 1 141 ? 3.192 -39.882 -20.091 1.00 75.81 141 VAL A O 1
ATOM 1113 N N . GLU A 1 142 ? 1.699 -41.340 -20.943 1.00 71.69 142 GLU A N 1
ATOM 1114 C CA . GLU A 1 142 ? 1.162 -41.825 -19.658 1.00 71.69 142 GLU A CA 1
ATOM 1115 C C . GLU A 1 142 ? 2.215 -42.535 -18.784 1.00 71.69 142 GLU A C 1
ATOM 1117 O O . GLU A 1 142 ? 2.036 -42.635 -17.573 1.00 71.69 142 GLU A O 1
ATOM 1122 N N . ASP A 1 143 ? 3.357 -42.916 -19.362 1.00 70.06 143 ASP A N 1
ATOM 1123 C CA . ASP A 1 143 ? 4.490 -43.517 -18.644 1.00 70.06 143 ASP A CA 1
ATOM 1124 C C . ASP A 1 143 ? 5.446 -42.483 -18.013 1.00 70.06 143 ASP A C 1
ATOM 1126 O O . ASP A 1 143 ? 6.457 -42.846 -17.406 1.00 70.06 143 ASP A O 1
ATOM 1130 N N . PHE A 1 144 ? 5.166 -41.181 -18.144 1.00 73.00 144 PHE A N 1
ATOM 1131 C CA . PHE A 1 144 ? 5.971 -40.137 -17.510 1.00 73.00 144 PHE A CA 1
ATOM 1132 C C . PHE A 1 144 ? 5.525 -39.900 -16.061 1.00 73.00 144 PHE A C 1
ATOM 1134 O O . PHE A 1 144 ? 4.814 -38.942 -15.751 1.00 73.00 144 PHE A O 1
ATOM 1141 N N . ASP A 1 145 ? 5.970 -40.769 -15.155 1.00 74.56 145 ASP A N 1
ATOM 1142 C CA . ASP A 1 145 ? 5.826 -40.558 -13.715 1.00 74.56 145 ASP A CA 1
ATOM 1143 C C . ASP A 1 145 ? 7.033 -39.755 -13.179 1.00 74.56 145 ASP A C 1
ATOM 1145 O O . ASP A 1 145 ? 8.156 -40.279 -13.152 1.00 74.56 145 ASP A O 1
ATOM 1149 N N . PRO A 1 146 ? 6.863 -38.483 -12.754 1.00 72.75 146 PRO A N 1
ATOM 1150 C CA . PRO A 1 146 ? 7.966 -37.642 -12.286 1.00 72.75 146 PRO A CA 1
ATOM 1151 C C . PRO A 1 146 ? 8.697 -38.228 -11.068 1.00 72.75 146 PRO A C 1
ATOM 1153 O O . PRO A 1 146 ? 9.869 -37.900 -10.859 1.00 72.75 146 PRO A O 1
ATOM 1156 N N . ASP A 1 147 ? 8.058 -39.116 -10.297 1.00 69.56 147 ASP A N 1
ATOM 1157 C CA . ASP A 1 147 ? 8.706 -39.801 -9.176 1.00 69.56 147 ASP A CA 1
ATOM 1158 C C . ASP A 1 147 ? 9.735 -40.841 -9.655 1.00 69.56 147 ASP A C 1
ATOM 1160 O O . ASP A 1 147 ? 10.785 -40.986 -9.030 1.00 69.56 147 ASP A O 1
ATOM 1164 N N . THR A 1 148 ? 9.525 -41.500 -10.801 1.00 72.81 148 THR A N 1
ATOM 1165 C CA . THR A 1 148 ? 10.478 -42.493 -11.350 1.00 72.81 148 THR A CA 1
ATOM 1166 C C . THR A 1 148 ? 11.790 -41.875 -11.841 1.00 72.81 148 THR A C 1
ATOM 1168 O O . THR A 1 148 ? 12.840 -42.511 -11.773 1.00 72.81 148 THR A O 1
ATOM 1171 N N . ILE A 1 149 ? 11.768 -40.610 -12.269 1.00 72.31 149 ILE A N 1
ATOM 1172 C CA . ILE A 1 149 ? 12.967 -39.860 -12.684 1.00 72.31 149 ILE A CA 1
ATOM 1173 C C . ILE A 1 149 ? 13.795 -39.436 -11.471 1.00 72.31 149 ILE A C 1
ATOM 1175 O O . ILE A 1 149 ? 15.025 -39.447 -11.512 1.00 72.31 149 ILE A O 1
ATOM 1179 N N . ILE A 1 150 ? 13.125 -39.054 -10.383 1.00 76.25 150 ILE A N 1
ATOM 1180 C CA . ILE A 1 150 ? 13.782 -38.572 -9.164 1.00 76.25 150 ILE A CA 1
ATOM 1181 C C . ILE A 1 150 ? 14.241 -39.750 -8.288 1.00 76.25 150 ILE A C 1
ATOM 1183 O O . ILE A 1 150 ? 15.251 -39.640 -7.587 1.00 76.25 150 ILE A O 1
ATOM 1187 N N . HIS A 1 151 ? 13.526 -40.878 -8.323 1.00 74.12 151 HIS A N 1
ATOM 1188 C CA . HIS A 1 151 ? 13.730 -42.010 -7.414 1.00 74.12 151 HIS A CA 1
ATOM 1189 C C . HIS A 1 151 ? 14.177 -43.321 -8.089 1.00 74.12 151 HIS A C 1
ATOM 1191 O O . HIS A 1 151 ? 14.546 -44.254 -7.375 1.00 74.12 151 HIS A O 1
ATOM 1197 N N . GLY A 1 152 ? 14.257 -43.374 -9.425 1.00 67.94 152 GLY A N 1
ATOM 1198 C CA . GLY A 1 152 ? 14.614 -44.576 -10.190 1.00 67.94 152 GLY A CA 1
ATOM 1199 C C . GLY A 1 152 ? 13.496 -45.631 -10.195 1.00 67.94 152 GLY A C 1
ATOM 1200 O O . GLY A 1 152 ? 12.550 -45.526 -9.412 1.00 67.94 152 GLY A O 1
ATOM 1201 N N . PRO A 1 153 ? 13.568 -46.661 -11.064 1.00 68.44 153 PRO A N 1
ATOM 1202 C CA . PRO A 1 153 ? 12.566 -47.722 -11.080 1.00 68.44 153 PRO A CA 1
ATOM 1203 C C . PRO A 1 153 ? 12.568 -48.442 -9.730 1.00 68.44 153 PRO A C 1
ATOM 1205 O O . PRO A 1 153 ? 13.588 -48.976 -9.281 1.00 68.44 153 PRO A O 1
ATOM 1208 N N . THR A 1 154 ? 11.417 -48.432 -9.064 1.00 61.31 154 THR A N 1
ATOM 1209 C CA . THR A 1 154 ? 11.220 -49.145 -7.809 1.00 61.31 154 THR A CA 1
ATOM 1210 C C . THR A 1 154 ? 11.348 -50.642 -8.081 1.00 61.31 154 THR A C 1
ATOM 1212 O O . THR A 1 154 ? 10.701 -51.198 -8.967 1.00 61.31 154 THR A O 1
ATOM 1215 N N . ARG A 1 155 ? 12.231 -51.318 -7.340 1.00 55.12 155 ARG A N 1
ATOM 1216 C CA . ARG A 1 155 ? 12.304 -52.782 -7.355 1.00 55.12 155 ARG A CA 1
ATOM 1217 C C . ARG A 1 155 ? 11.019 -53.315 -6.732 1.00 55.12 155 ARG A C 1
ATOM 1219 O O . ARG A 1 155 ? 10.863 -53.275 -5.516 1.00 55.12 155 ARG A O 1
ATOM 1226 N N . VAL A 1 156 ? 10.091 -53.750 -7.572 1.00 52.62 156 VAL A N 1
ATOM 1227 C CA . VAL A 1 156 ? 8.936 -54.540 -7.156 1.00 52.62 156 VAL A CA 1
ATOM 1228 C C . VAL A 1 156 ? 9.375 -55.996 -7.049 1.00 52.62 156 VAL A C 1
ATOM 1230 O O . VAL A 1 156 ? 9.461 -56.705 -8.048 1.00 52.62 156 VAL A O 1
ATOM 1233 N N . ASP A 1 157 ? 9.673 -56.433 -5.827 1.00 45.50 157 ASP A N 1
ATOM 1234 C CA . ASP A 1 157 ? 9.563 -57.846 -5.481 1.00 45.50 157 ASP A CA 1
ATOM 1235 C C . ASP A 1 157 ? 8.069 -58.197 -5.561 1.00 45.50 157 ASP A C 1
ATOM 1237 O O . ASP A 1 157 ? 7.237 -57.650 -4.833 1.00 45.50 157 ASP A O 1
ATOM 1241 N N . ALA A 1 158 ? 7.717 -59.017 -6.547 1.00 42.47 158 ALA A N 1
ATOM 1242 C CA . ALA A 1 158 ? 6.350 -59.414 -6.833 1.00 42.47 158 ALA A CA 1
ATOM 1243 C C . ALA A 1 158 ? 5.866 -60.454 -5.807 1.00 42.47 158 ALA A C 1
ATOM 1245 O O . ALA A 1 158 ? 6.212 -61.626 -5.911 1.00 42.47 158 ALA A O 1
ATOM 1246 N N . ASP A 1 159 ? 5.026 -60.028 -4.862 1.00 44.19 159 ASP A N 1
ATOM 1247 C CA . ASP A 1 159 ? 4.189 -60.909 -4.037 1.00 44.19 159 ASP A CA 1
ATOM 1248 C C . ASP A 1 159 ? 2.709 -60.688 -4.421 1.00 44.19 159 ASP A C 1
ATOM 1250 O O . ASP A 1 159 ? 2.169 -59.603 -4.176 1.00 44.19 159 ASP A O 1
ATOM 1254 N N . PRO A 1 160 ? 2.025 -61.661 -5.057 1.00 51.41 160 PRO A N 1
ATOM 1255 C CA . PRO A 1 160 ? 0.711 -61.450 -5.668 1.00 51.41 160 PRO A CA 1
ATOM 1256 C C . PRO A 1 160 ? -0.489 -61.705 -4.733 1.00 51.41 160 PRO A C 1
ATOM 1258 O O . PRO A 1 160 ? -1.546 -62.097 -5.223 1.00 51.41 160 PRO A O 1
ATOM 1261 N N . ASP A 1 161 ? -0.385 -61.498 -3.411 1.00 51.28 161 ASP A N 1
ATOM 1262 C CA . ASP A 1 161 ? -1.535 -61.746 -2.515 1.00 51.28 161 ASP A CA 1
ATOM 1263 C C . ASP A 1 161 ? -1.627 -60.840 -1.268 1.00 51.28 161 ASP A C 1
ATOM 1265 O O . ASP A 1 161 ? -1.642 -61.289 -0.120 1.00 51.28 161 ASP A O 1
ATOM 1269 N N . ALA A 1 162 ? -1.724 -59.519 -1.466 1.0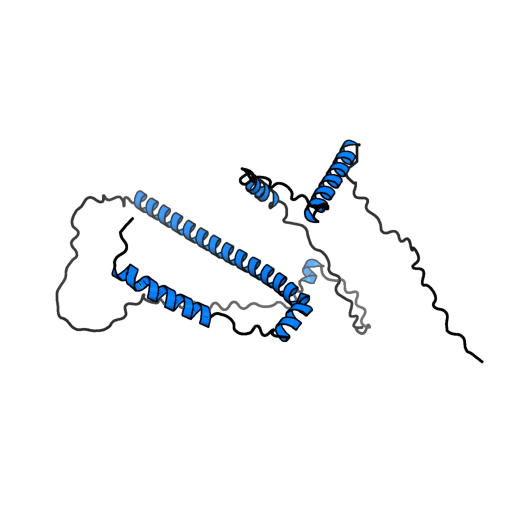0 42.28 162 ALA A N 1
ATOM 1270 C CA . ALA A 1 162 ? -2.032 -58.594 -0.372 1.00 42.28 162 ALA A CA 1
ATOM 1271 C C . ALA A 1 162 ? -3.061 -57.520 -0.766 1.00 42.28 162 ALA A C 1
ATOM 1273 O O . ALA A 1 162 ? -2.788 -56.586 -1.517 1.00 42.28 162 ALA A O 1
ATOM 1274 N N . LYS A 1 163 ? -4.269 -57.635 -0.197 1.00 49.53 163 LYS A N 1
ATOM 1275 C CA . LYS A 1 163 ? -5.377 -56.674 -0.350 1.00 49.53 163 LYS A CA 1
ATOM 1276 C C . LYS A 1 163 ? -5.008 -55.267 0.162 1.00 49.53 163 LYS A C 1
ATOM 1278 O O . LYS A 1 163 ? -4.374 -55.154 1.217 1.00 49.53 163 LYS A O 1
ATOM 1283 N N . PRO A 1 164 ? -5.481 -54.180 -0.483 1.00 42.94 164 PRO A N 1
ATOM 1284 C CA . PRO A 1 164 ? -5.085 -52.823 -0.123 1.00 42.94 164 PRO A CA 1
ATOM 1285 C C . PRO A 1 164 ? -5.783 -52.364 1.165 1.00 42.94 164 PRO A C 1
ATOM 1287 O O . PRO A 1 164 ? -6.993 -52.140 1.203 1.00 42.94 164 PRO A O 1
ATOM 1290 N N . LYS A 1 165 ? -5.013 -52.184 2.244 1.00 45.78 165 LYS A N 1
ATOM 1291 C CA . LYS A 1 165 ? -5.472 -51.487 3.454 1.00 45.78 165 LYS A CA 1
ATOM 1292 C C . LYS A 1 165 ? -5.197 -49.994 3.300 1.00 45.78 165 LYS A C 1
ATOM 1294 O O . LYS A 1 165 ? -4.053 -49.559 3.409 1.00 45.78 165 LYS A O 1
ATOM 1299 N N . GLN A 1 166 ? -6.255 -49.210 3.098 1.00 48.06 166 GLN A N 1
ATOM 1300 C CA . GLN A 1 166 ? -6.201 -47.753 3.191 1.00 48.06 166 GLN A CA 1
ATOM 1301 C C . GLN A 1 166 ? -5.702 -47.340 4.583 1.00 48.06 166 GLN A C 1
ATOM 1303 O O . GLN A 1 166 ? -6.377 -47.546 5.592 1.00 48.06 166 GLN A O 1
ATOM 1308 N N . ARG A 1 167 ? -4.507 -46.749 4.644 1.00 41.22 167 ARG A N 1
ATOM 1309 C CA . ARG A 1 167 ? -4.006 -46.048 5.829 1.00 41.22 167 ARG A CA 1
ATOM 1310 C 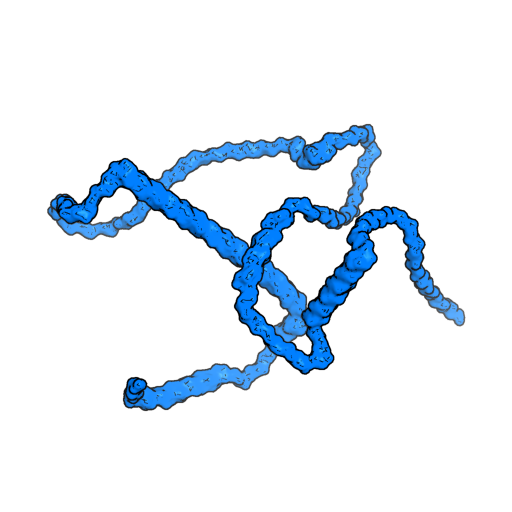C . ARG A 1 167 ? -3.845 -44.581 5.467 1.00 41.22 167 ARG A C 1
ATOM 1312 O O . ARG A 1 167 ? -2.851 -44.180 4.875 1.00 41.22 167 ARG A O 1
ATOM 1319 N N . PHE A 1 168 ? -4.836 -43.784 5.848 1.00 45.19 168 PHE A N 1
ATOM 1320 C CA . PHE A 1 168 ? -4.686 -42.340 5.942 1.00 45.19 168 PHE A CA 1
ATOM 1321 C C . PHE A 1 168 ? -3.663 -42.032 7.042 1.00 45.19 168 PHE A C 1
ATOM 1323 O O . PHE A 1 168 ? -3.893 -42.339 8.213 1.00 45.19 168 PHE A O 1
ATOM 1330 N N . ALA A 1 169 ? -2.532 -41.434 6.667 1.00 41.09 169 ALA A N 1
ATOM 1331 C CA . ALA A 1 169 ? -1.560 -40.865 7.595 1.00 41.09 169 ALA A CA 1
ATOM 1332 C C . ALA A 1 169 ? -1.292 -39.388 7.234 1.00 41.09 169 ALA A C 1
ATOM 1334 O O . ALA A 1 169 ? -1.233 -39.045 6.052 1.00 41.09 169 ALA A O 1
ATOM 1335 N N . PRO A 1 170 ? -1.179 -38.492 8.234 1.00 43.44 170 PRO A N 1
ATOM 1336 C CA . PRO A 1 170 ? -1.241 -37.046 8.040 1.00 43.44 170 PRO A CA 1
ATOM 1337 C C . PRO A 1 170 ? 0.074 -36.438 7.531 1.00 43.44 170 PRO A C 1
ATOM 1339 O O . PRO A 1 170 ? 1.165 -36.792 7.978 1.00 43.44 170 PRO A O 1
ATOM 1342 N N . LEU A 1 171 ? -0.061 -35.443 6.647 1.00 39.84 171 LEU A N 1
ATOM 1343 C CA . LEU A 1 171 ? 1.022 -34.671 6.037 1.00 39.84 171 LEU A CA 1
ATOM 1344 C C . LEU A 1 171 ? 1.943 -34.022 7.087 1.00 39.84 171 LEU A C 1
ATOM 1346 O O . LEU A 1 171 ? 1.593 -33.028 7.735 1.00 39.84 171 LEU A O 1
ATOM 1350 N N . SER A 1 172 ? 3.174 -34.525 7.185 1.00 40.12 172 SER A N 1
ATOM 1351 C CA . SER A 1 172 ? 4.281 -33.837 7.845 1.00 40.12 172 SER A CA 1
ATOM 1352 C C . SER A 1 172 ? 4.848 -32.756 6.922 1.00 40.12 172 SER A C 1
ATOM 1354 O O . SER A 1 172 ? 5.340 -33.041 5.833 1.00 40.12 172 SER A O 1
ATOM 1356 N N . LYS A 1 173 ? 4.809 -31.499 7.372 1.00 46.72 173 LYS A N 1
ATOM 1357 C CA . LYS A 1 173 ? 5.418 -30.350 6.688 1.00 46.72 173 LYS A CA 1
ATOM 1358 C C . LYS A 1 173 ? 6.947 -30.456 6.733 1.00 46.72 173 LYS A C 1
ATOM 1360 O O . LYS A 1 173 ? 7.570 -30.089 7.731 1.00 46.72 173 LYS A O 1
ATOM 1365 N N . GLY A 1 174 ? 7.530 -30.942 5.641 1.00 37.44 174 GLY A N 1
ATOM 1366 C CA . GLY A 1 174 ? 8.963 -30.908 5.364 1.00 37.44 174 GLY A CA 1
ATOM 1367 C C . GLY A 1 174 ? 9.417 -29.521 4.911 1.00 37.44 174 GLY A C 1
ATOM 1368 O O . GLY A 1 174 ? 8.774 -28.858 4.105 1.00 37.44 174 GLY A O 1
ATOM 1369 N N . LYS A 1 175 ? 10.523 -29.067 5.493 1.00 44.44 175 LYS A N 1
ATOM 1370 C CA . LYS A 1 175 ? 11.184 -27.787 5.244 1.00 44.44 175 LYS A CA 1
ATOM 1371 C C . LYS A 1 175 ? 12.133 -27.933 4.050 1.00 44.44 175 LYS A C 1
ATOM 1373 O O . LYS A 1 175 ? 13.091 -28.687 4.160 1.00 44.44 175 LYS A O 1
ATOM 1378 N N . SER A 1 176 ? 11.967 -27.132 3.002 1.00 42.22 176 SER A N 1
ATOM 1379 C CA . SER A 1 176 ? 13.038 -26.834 2.044 1.00 42.22 176 SER A CA 1
ATOM 1380 C C . SER A 1 176 ? 13.315 -25.327 2.044 1.00 42.22 176 SER A C 1
ATOM 1382 O O . SER A 1 176 ? 12.546 -24.491 1.577 1.00 42.22 176 SER A O 1
ATOM 1384 N N . LYS A 1 177 ? 14.434 -24.965 2.673 1.00 46.72 177 LYS A N 1
ATOM 1385 C CA . LYS A 1 177 ? 15.105 -23.672 2.536 1.00 46.72 177 LYS A CA 1
ATOM 1386 C C . LYS A 1 177 ? 16.587 -23.972 2.430 1.00 46.72 177 LYS A C 1
ATOM 1388 O O . LYS A 1 177 ? 17.177 -24.350 3.436 1.00 46.72 177 LYS A O 1
ATOM 1393 N N . ALA A 1 178 ? 17.161 -23.749 1.259 1.00 44.44 178 ALA A N 1
ATOM 1394 C CA . ALA A 1 178 ? 18.498 -23.194 1.064 1.00 44.44 178 ALA A CA 1
ATOM 1395 C C . ALA A 1 178 ? 18.798 -23.257 -0.431 1.00 44.44 178 ALA A C 1
ATOM 1397 O O . ALA A 1 178 ? 18.697 -24.338 -0.988 1.00 44.44 178 ALA A O 1
ATOM 1398 N N . LEU A 1 179 ? 19.118 -22.101 -1.022 1.00 44.53 179 LEU A N 1
ATOM 1399 C CA . LEU A 1 179 ? 19.929 -21.853 -2.231 1.00 44.53 179 LEU A CA 1
ATOM 1400 C C . LEU A 1 179 ? 19.360 -20.646 -3.007 1.00 44.53 179 LEU A C 1
ATOM 1402 O O . LEU A 1 179 ? 18.766 -20.806 -4.062 1.00 44.53 179 LEU A O 1
ATOM 1406 N N . SER A 1 180 ? 19.514 -19.431 -2.456 1.00 46.12 180 SER A N 1
ATOM 1407 C CA . SER A 1 180 ? 19.545 -18.162 -3.233 1.00 46.12 180 SER A CA 1
ATOM 1408 C C . SER A 1 180 ? 19.867 -16.903 -2.393 1.00 46.12 180 SER A C 1
ATOM 1410 O O . SER A 1 180 ? 19.509 -15.789 -2.765 1.00 46.12 180 SER A O 1
ATOM 1412 N N . ILE A 1 181 ? 20.557 -17.024 -1.247 1.00 48.88 181 ILE A N 1
ATOM 1413 C CA . ILE A 1 181 ? 20.789 -15.880 -0.328 1.00 48.88 181 ILE A CA 1
ATOM 1414 C C . ILE A 1 181 ? 22.132 -15.156 -0.583 1.00 48.88 181 ILE A C 1
ATOM 1416 O O . ILE A 1 181 ? 22.412 -14.144 0.047 1.00 48.88 181 ILE A O 1
ATOM 1420 N N . ALA A 1 182 ? 22.955 -15.584 -1.543 1.00 46.59 182 ALA A N 1
ATOM 1421 C CA . ALA A 1 182 ? 24.296 -15.006 -1.708 1.00 46.59 182 ALA A CA 1
ATOM 1422 C C . ALA A 1 182 ? 24.334 -13.582 -2.316 1.00 46.59 182 ALA A C 1
ATOM 1424 O O . ALA A 1 182 ? 25.304 -12.870 -2.093 1.00 46.59 182 ALA A O 1
ATOM 1425 N N . ASN A 1 183 ? 23.283 -13.114 -3.007 1.00 52.44 183 ASN A N 1
ATOM 1426 C CA . ASN A 1 183 ? 23.307 -11.817 -3.719 1.00 52.44 183 ASN A CA 1
ATOM 1427 C C . ASN A 1 183 ? 22.402 -10.715 -3.131 1.00 52.44 183 ASN A C 1
ATOM 1429 O O . ASN A 1 183 ? 22.299 -9.621 -3.686 1.00 52.44 183 ASN A O 1
ATOM 1433 N N . ALA A 1 184 ? 21.758 -10.958 -1.984 1.00 51.81 184 ALA A N 1
ATOM 1434 C CA . ALA A 1 184 ? 20.846 -9.990 -1.361 1.00 51.81 184 ALA A CA 1
ATOM 1435 C C . ALA A 1 184 ? 21.502 -9.107 -0.278 1.00 51.81 184 ALA A C 1
ATOM 1437 O O . ALA A 1 184 ? 20.912 -8.104 0.136 1.00 51.81 184 ALA A O 1
ATOM 1438 N N . GLU A 1 185 ? 22.703 -9.455 0.196 1.00 53.28 185 GLU A N 1
ATOM 1439 C CA . GLU A 1 185 ? 23.366 -8.726 1.288 1.00 53.28 185 GLU A CA 1
ATOM 1440 C C . GLU A 1 185 ? 24.193 -7.525 0.804 1.00 53.28 185 GLU A C 1
ATOM 1442 O O . GLU A 1 185 ? 24.209 -6.492 1.475 1.00 53.28 185 GLU A O 1
ATOM 1447 N N . GLN A 1 186 ? 24.757 -7.574 -0.407 1.00 54.44 186 GLN A N 1
ATOM 1448 C CA . GLN A 1 186 ? 25.544 -6.460 -0.955 1.00 54.44 186 GLN A CA 1
ATOM 1449 C C . GLN A 1 186 ? 24.671 -5.257 -1.362 1.00 54.44 186 GLN A C 1
ATOM 1451 O O . GLN A 1 186 ? 25.059 -4.106 -1.168 1.00 54.44 186 GLN A O 1
ATOM 1456 N N . ARG A 1 187 ? 23.425 -5.489 -1.802 1.00 55.34 187 ARG A N 1
ATOM 1457 C CA . ARG A 1 187 ? 22.481 -4.410 -2.163 1.00 55.34 187 ARG A CA 1
ATOM 1458 C C . ARG A 1 187 ? 21.833 -3.710 -0.958 1.00 55.34 187 ARG A C 1
ATOM 1460 O O . ARG A 1 187 ? 21.331 -2.598 -1.091 1.00 55.34 187 ARG A O 1
ATOM 1467 N N . LYS A 1 188 ? 21.874 -4.307 0.242 1.00 53.50 188 LYS A N 1
ATOM 1468 C CA . LYS A 1 188 ? 21.325 -3.704 1.478 1.00 53.50 188 LYS A CA 1
ATOM 1469 C C . LYS A 1 188 ? 22.332 -2.861 2.265 1.00 53.50 188 LYS A C 1
ATOM 1471 O O . LYS A 1 188 ? 21.908 -2.091 3.130 1.00 53.50 188 LYS A O 1
ATOM 1476 N N . ALA A 1 189 ? 23.628 -2.984 1.976 1.00 51.94 189 ALA A N 1
ATOM 1477 C CA . ALA A 1 189 ? 24.673 -2.166 2.592 1.00 51.94 189 ALA A CA 1
ATOM 1478 C C . ALA A 1 189 ? 24.764 -0.769 1.946 1.00 51.94 189 ALA A C 1
ATOM 1480 O O . ALA A 1 189 ? 24.807 0.229 2.663 1.00 51.94 189 ALA A O 1
ATOM 1481 N N . ALA A 1 190 ? 24.661 -0.679 0.615 1.00 48.88 190 ALA A N 1
ATOM 1482 C CA . ALA A 1 190 ? 24.733 0.593 -0.115 1.00 48.88 190 ALA A CA 1
ATOM 1483 C C . ALA A 1 190 ? 23.530 1.526 0.153 1.00 48.88 190 ALA A C 1
ATOM 1485 O O . ALA A 1 190 ? 23.689 2.738 0.266 1.00 48.88 190 ALA A O 1
ATOM 1486 N N . ALA A 1 191 ? 22.329 0.974 0.366 1.00 52.12 191 ALA A N 1
ATOM 1487 C CA . ALA A 1 191 ? 21.124 1.770 0.630 1.00 52.12 191 ALA A CA 1
ATOM 1488 C C . ALA A 1 191 ? 21.065 2.389 2.045 1.00 52.12 191 ALA A C 1
ATOM 1490 O O . ALA A 1 191 ? 20.264 3.288 2.293 1.00 52.12 191 ALA A O 1
ATOM 1491 N N . LYS A 1 192 ? 21.900 1.931 2.991 1.00 52.50 192 LYS A N 1
ATOM 1492 C CA . LYS A 1 192 ? 21.946 2.473 4.365 1.00 52.50 192 LYS A CA 1
ATOM 1493 C C . LYS A 1 192 ? 23.006 3.553 4.569 1.00 52.50 192 LYS A C 1
ATOM 1495 O O . LYS A 1 192 ? 22.917 4.281 5.555 1.00 52.50 192 LYS A O 1
ATOM 1500 N N . ALA A 1 193 ? 23.964 3.683 3.653 1.00 52.12 193 ALA A N 1
ATOM 1501 C CA . ALA A 1 193 ? 24.989 4.721 3.724 1.00 52.12 193 ALA A CA 1
ATOM 1502 C C . ALA A 1 193 ? 24.411 6.123 3.435 1.00 52.12 193 ALA A C 1
ATOM 1504 O O . ALA A 1 193 ? 24.804 7.091 4.078 1.00 52.12 193 ALA A O 1
ATOM 1505 N N . ASN A 1 194 ? 23.387 6.223 2.578 1.00 49.25 194 ASN A N 1
ATOM 1506 C CA . ASN A 1 194 ? 22.850 7.512 2.119 1.00 49.25 194 ASN A CA 1
ATOM 1507 C C . ASN A 1 194 ? 21.698 8.097 2.968 1.00 49.25 194 ASN A C 1
ATOM 1509 O O . ASN A 1 194 ? 21.239 9.198 2.687 1.00 49.25 194 ASN A O 1
ATOM 1513 N N . MET A 1 195 ? 21.245 7.421 4.035 1.00 48.59 195 MET A N 1
ATOM 1514 C CA . MET A 1 195 ? 20.224 7.947 4.972 1.00 48.59 195 MET A CA 1
ATOM 1515 C C . MET A 1 195 ? 20.766 8.262 6.379 1.00 48.59 195 MET A C 1
ATOM 1517 O O . MET A 1 195 ? 20.000 8.571 7.292 1.00 48.59 195 MET A O 1
ATOM 1521 N N . ALA A 1 196 ? 22.085 8.200 6.582 1.00 50.06 196 ALA A N 1
ATOM 1522 C CA . ALA A 1 196 ? 22.715 8.467 7.878 1.00 50.06 196 ALA A CA 1
ATOM 1523 C C . ALA A 1 196 ? 22.944 9.966 8.168 1.00 50.06 196 ALA A C 1
ATOM 1525 O O . ALA A 1 196 ? 23.437 10.321 9.242 1.00 50.06 196 ALA A O 1
ATOM 1526 N N . VAL A 1 197 ? 22.557 10.869 7.262 1.00 51.47 197 VAL A N 1
ATOM 1527 C CA . VAL A 1 197 ? 22.685 12.313 7.482 1.00 51.47 197 VAL A CA 1
ATOM 1528 C C . VAL A 1 197 ? 21.448 12.837 8.227 1.00 51.47 197 VAL A C 1
ATOM 1530 O O . VAL A 1 197 ? 20.406 13.120 7.650 1.00 51.47 197 VAL A O 1
ATOM 1533 N N . LYS A 1 198 ? 21.610 12.985 9.550 1.00 52.03 198 LYS A N 1
ATOM 1534 C CA . LYS A 1 198 ? 20.789 13.796 10.478 1.00 52.03 198 LYS A CA 1
ATOM 1535 C C . LYS A 1 198 ? 19.335 13.352 10.738 1.00 52.03 198 LYS A C 1
ATOM 1537 O O . LYS A 1 198 ? 18.412 14.161 10.708 1.00 52.03 198 LYS A O 1
ATOM 1542 N N . ALA A 1 199 ? 19.137 12.126 11.222 1.00 55.88 199 ALA A N 1
ATOM 1543 C CA . ALA A 1 199 ? 17.982 11.849 12.085 1.00 55.88 199 ALA A CA 1
ATOM 1544 C C . ALA A 1 199 ? 18.267 12.380 13.506 1.00 55.88 199 ALA A C 1
ATOM 1546 O O . ALA A 1 199 ? 19.027 11.781 14.272 1.00 55.88 199 ALA A O 1
ATOM 1547 N N . LYS A 1 200 ? 17.691 13.536 13.863 1.00 60.81 200 LYS A N 1
ATOM 1548 C CA . LYS A 1 200 ? 17.753 14.078 15.231 1.00 60.81 200 LYS A CA 1
ATOM 1549 C C . LYS A 1 200 ? 17.086 13.077 16.184 1.00 60.81 200 LYS A C 1
ATOM 1551 O O . LYS A 1 200 ? 15.888 12.829 16.078 1.00 60.81 200 LYS A O 1
ATOM 1556 N N . LYS A 1 201 ? 17.857 12.492 17.108 1.00 67.75 201 LYS A N 1
ATOM 1557 C CA . LYS A 1 201 ? 17.336 11.604 18.160 1.00 67.75 201 LYS A CA 1
ATOM 1558 C C . LYS A 1 201 ? 16.364 12.410 19.025 1.00 67.75 201 LYS A C 1
ATOM 1560 O O . LYS A 1 201 ? 16.785 13.312 19.746 1.00 67.75 201 LYS A O 1
ATOM 1565 N N . SER A 1 202 ? 15.069 12.119 18.928 1.00 69.62 202 SER A N 1
ATOM 1566 C CA . SER A 1 202 ? 14.066 12.689 19.827 1.00 69.62 202 SER A CA 1
ATOM 1567 C C . SER A 1 202 ? 14.396 12.282 21.262 1.00 69.62 202 SER A C 1
ATOM 1569 O O . SER A 1 202 ? 14.689 11.109 21.509 1.00 69.62 202 SER A O 1
ATOM 1571 N N . LYS A 1 203 ? 14.356 13.235 22.199 1.00 77.81 203 LYS A N 1
ATOM 1572 C CA . LYS A 1 203 ? 14.597 12.958 23.621 1.00 77.81 203 LYS A CA 1
ATOM 1573 C C . LYS A 1 203 ? 13.628 11.863 24.104 1.00 77.81 203 LYS A C 1
ATOM 1575 O O . LYS A 1 203 ? 12.448 11.924 23.741 1.00 77.81 203 LYS A O 1
ATOM 1580 N N . PRO A 1 204 ? 14.095 10.866 24.878 1.00 74.62 204 PRO A N 1
ATOM 1581 C CA . PRO A 1 204 ? 13.208 9.846 25.420 1.00 74.62 204 PRO A CA 1
ATOM 1582 C C . PRO A 1 204 ? 12.182 10.515 26.339 1.00 74.62 204 PRO A C 1
ATOM 1584 O O . PRO A 1 204 ? 12.514 11.413 27.113 1.00 74.62 204 PRO A O 1
ATOM 1587 N N . LYS A 1 205 ? 10.918 10.104 26.222 1.00 79.62 205 LYS A N 1
ATOM 1588 C CA . LYS A 1 205 ? 9.869 10.540 27.148 1.00 79.62 205 LYS A CA 1
ATOM 1589 C C . LYS A 1 205 ? 10.169 9.932 28.517 1.00 79.62 205 LYS A C 1
ATOM 1591 O O . LYS A 1 205 ? 10.550 8.768 28.589 1.00 79.62 205 LYS A O 1
ATOM 1596 N N . ASN A 1 206 ? 10.001 10.716 29.580 1.00 77.25 206 ASN A N 1
ATOM 1597 C CA . ASN A 1 206 ? 10.297 10.284 30.942 1.00 77.25 206 ASN A CA 1
ATOM 1598 C C . ASN A 1 206 ? 9.149 9.404 31.464 1.00 77.25 206 ASN A C 1
ATOM 1600 O O . ASN A 1 206 ? 8.247 9.875 32.151 1.00 77.25 206 ASN A O 1
ATOM 1604 N N . THR A 1 207 ? 9.113 8.145 31.027 1.00 80.06 207 THR A N 1
ATOM 1605 C CA . THR A 1 207 ? 8.188 7.136 31.547 1.00 80.06 207 THR A CA 1
ATOM 1606 C C . THR A 1 207 ? 8.902 6.309 32.615 1.00 80.06 207 THR A C 1
ATOM 1608 O O . THR A 1 207 ? 10.036 5.896 32.384 1.00 80.06 207 THR A O 1
ATOM 1611 N N . PRO A 1 208 ? 8.257 6.006 33.758 1.00 83.94 208 PRO A N 1
ATOM 1612 C CA . PRO A 1 208 ? 8.884 5.248 34.848 1.00 83.94 208 PRO A CA 1
ATOM 1613 C C . PRO A 1 208 ? 9.267 3.816 34.446 1.00 83.94 208 PRO A C 1
ATOM 1615 O O . PRO A 1 208 ? 10.087 3.181 35.102 1.00 83.94 208 PRO A O 1
ATOM 1618 N N . TYR A 1 209 ? 8.698 3.310 33.349 1.00 84.88 209 TYR A N 1
ATOM 1619 C CA . TYR A 1 209 ? 9.035 2.016 32.773 1.00 84.88 209 TYR A CA 1
ATOM 1620 C C . TYR A 1 209 ? 9.458 2.154 31.313 1.00 84.88 209 TYR A C 1
ATOM 1622 O O . TYR A 1 209 ? 8.941 2.992 30.570 1.00 84.88 209 TYR A O 1
ATOM 1630 N N . GLU A 1 210 ? 10.358 1.268 30.894 1.00 83.44 210 GLU A N 1
ATOM 1631 C CA . GLU A 1 210 ? 10.788 1.140 29.504 1.00 83.44 210 GLU A CA 1
ATOM 1632 C C . GLU A 1 210 ? 9.677 0.580 28.606 1.0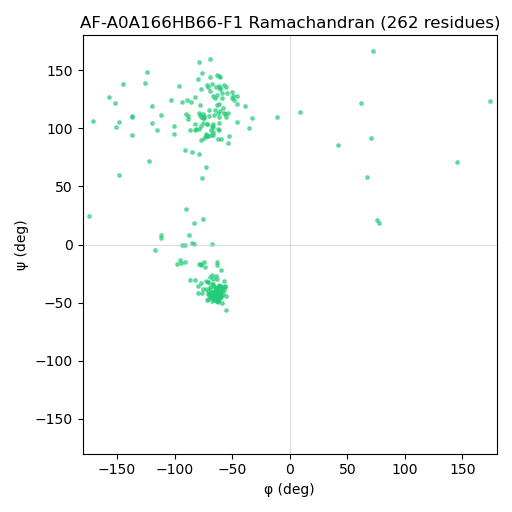0 83.44 210 GLU A C 1
ATOM 1634 O O . GLU A 1 210 ? 8.936 -0.339 28.988 1.00 83.44 210 GLU A O 1
ATOM 1639 N N . THR A 1 211 ? 9.604 1.067 27.363 1.00 88.88 211 THR A N 1
ATOM 1640 C CA . THR A 1 211 ? 8.698 0.490 26.366 1.00 88.88 211 THR A CA 1
ATOM 1641 C C . THR A 1 211 ? 9.163 -0.911 25.948 1.00 88.88 211 THR A C 1
ATOM 1643 O O . THR A 1 211 ? 10.329 -1.289 26.088 1.00 88.88 211 THR A O 1
ATOM 1646 N N . LYS A 1 212 ? 8.259 -1.723 25.378 1.00 89.44 212 LYS A N 1
ATOM 1647 C CA . LYS A 1 212 ? 8.614 -3.060 24.857 1.00 89.44 212 LYS A CA 1
ATOM 1648 C C . LYS A 1 212 ? 9.732 -3.008 23.805 1.00 89.44 212 LYS A C 1
ATOM 1650 O O . LYS A 1 212 ? 10.505 -3.960 23.706 1.00 89.44 212 LYS A O 1
ATOM 1655 N N . ALA A 1 213 ? 9.802 -1.925 23.027 1.00 87.56 213 ALA A N 1
ATOM 1656 C CA . ALA A 1 213 ? 10.835 -1.726 22.018 1.00 87.56 213 ALA A CA 1
ATOM 1657 C C . ALA A 1 213 ? 12.199 -1.455 22.668 1.00 87.56 213 ALA A C 1
ATOM 1659 O O . ALA A 1 213 ? 13.171 -2.128 22.326 1.00 87.56 213 ALA A O 1
ATOM 1660 N N . ASP A 1 214 ? 12.244 -0.563 23.659 1.00 87.50 214 ASP A N 1
ATOM 1661 C CA . ASP A 1 214 ? 13.468 -0.224 24.395 1.00 87.50 214 ASP A CA 1
ATOM 1662 C C . ASP A 1 214 ? 14.029 -1.446 25.129 1.00 87.50 214 ASP A C 1
ATOM 1664 O O . ASP A 1 214 ? 15.195 -1.801 24.944 1.00 87.50 214 ASP A O 1
ATOM 1668 N N . ARG A 1 215 ? 13.157 -2.207 25.802 1.00 90.75 215 ARG A N 1
ATOM 1669 C CA . ARG A 1 215 ? 13.507 -3.485 26.442 1.00 90.75 215 ARG A CA 1
ATOM 1670 C C . ARG A 1 215 ? 14.066 -4.506 25.446 1.00 90.75 215 ARG A C 1
ATOM 1672 O O . ARG A 1 215 ? 14.940 -5.311 25.769 1.00 90.75 215 ARG A O 1
ATOM 1679 N N . GLY A 1 216 ? 13.542 -4.521 2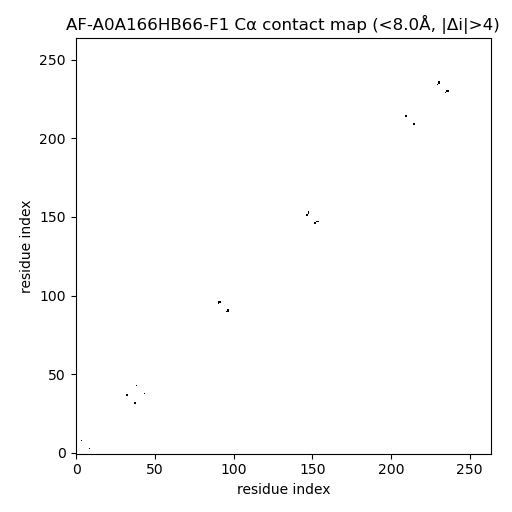4.220 1.00 93.94 216 GLY A N 1
ATOM 1680 C CA . GLY A 1 216 ? 14.043 -5.373 23.140 1.00 93.94 216 GLY A CA 1
ATOM 1681 C C . GLY A 1 216 ? 15.447 -4.970 22.683 1.00 93.94 216 GLY A C 1
ATOM 1682 O O . GLY A 1 216 ? 16.308 -5.833 22.488 1.00 93.94 216 GLY A O 1
ATOM 1683 N N . ILE A 1 217 ? 15.694 -3.665 22.558 1.00 93.06 217 ILE A N 1
ATOM 1684 C CA . ILE A 1 217 ? 17.002 -3.101 22.210 1.00 93.06 217 ILE A CA 1
ATOM 1685 C C . ILE A 1 217 ? 18.020 -3.412 23.309 1.00 93.06 217 ILE A C 1
ATOM 1687 O O . ILE A 1 217 ? 19.130 -3.856 23.006 1.00 93.06 217 ILE A O 1
ATOM 1691 N N . GLU A 1 218 ? 17.648 -3.243 24.576 1.00 92.25 218 GLU A N 1
ATOM 1692 C CA . GLU A 1 218 ? 18.526 -3.520 25.708 1.00 92.25 218 GLU A CA 1
ATOM 1693 C C . GLU A 1 218 ? 18.896 -5.008 25.790 1.00 92.25 218 GLU A C 1
ATOM 1695 O O . GLU A 1 218 ? 20.077 -5.353 25.844 1.00 92.25 218 GLU A O 1
ATOM 1700 N N . LYS A 1 219 ? 17.917 -5.914 25.646 1.00 94.94 219 LYS A N 1
ATOM 1701 C CA . LYS A 1 219 ? 18.171 -7.364 25.560 1.00 94.94 219 LYS A CA 1
ATOM 1702 C C . LYS A 1 219 ? 19.125 -7.724 24.424 1.00 94.94 219 LYS A C 1
ATOM 1704 O O . LYS A 1 219 ? 19.977 -8.598 24.589 1.00 94.94 219 LYS A O 1
ATOM 1709 N N . ARG A 1 220 ? 19.004 -7.069 23.264 1.00 94.81 220 ARG A N 1
ATOM 1710 C CA . ARG A 1 220 ? 19.918 -7.286 22.133 1.00 94.81 220 ARG A CA 1
ATOM 1711 C C . ARG A 1 220 ? 21.334 -6.813 22.462 1.00 94.81 220 ARG A C 1
ATOM 1713 O O . ARG A 1 220 ? 22.276 -7.546 22.178 1.00 94.81 220 ARG A O 1
ATOM 1720 N N . LYS A 1 221 ? 21.483 -5.648 23.101 1.00 95.44 221 LYS A N 1
ATOM 1721 C CA . LYS A 1 221 ? 22.781 -5.137 23.573 1.00 95.44 221 LYS A CA 1
ATOM 1722 C C . LYS A 1 221 ? 23.415 -6.069 24.605 1.00 95.44 221 LYS A C 1
ATOM 1724 O O . LYS A 1 221 ? 24.598 -6.368 24.504 1.00 95.44 221 LYS A O 1
ATOM 1729 N N . GLN A 1 222 ? 22.635 -6.579 25.558 1.00 94.69 222 GLN A N 1
ATOM 1730 C CA . GLN A 1 222 ? 23.120 -7.535 26.555 1.00 94.69 222 GLN A CA 1
ATOM 1731 C C . GLN A 1 222 ? 23.579 -8.848 25.907 1.00 94.69 222 GLN A C 1
ATOM 1733 O O . GLN A 1 222 ? 24.638 -9.361 26.257 1.00 94.69 222 GLN A O 1
ATOM 1738 N N . ARG A 1 223 ? 22.821 -9.381 24.937 1.00 93.94 223 ARG A N 1
ATOM 1739 C CA . ARG A 1 223 ? 23.233 -10.572 24.176 1.00 93.94 223 ARG A CA 1
ATOM 1740 C C . ARG A 1 223 ? 24.524 -10.329 23.403 1.00 93.94 223 ARG A C 1
ATOM 1742 O O . ARG A 1 223 ? 25.415 -11.155 23.513 1.00 93.94 223 ARG A O 1
ATOM 1749 N N . ALA A 1 224 ? 24.637 -9.196 22.711 1.00 91.88 224 ALA A N 1
ATOM 1750 C CA . ALA A 1 224 ? 25.847 -8.829 21.978 1.00 91.88 224 ALA A CA 1
ATOM 1751 C C . ALA A 1 224 ? 27.071 -8.725 22.903 1.00 91.88 224 ALA A C 1
ATOM 1753 O O . ALA A 1 224 ? 28.110 -9.298 22.612 1.00 91.88 224 ALA A O 1
ATOM 1754 N N . ARG A 1 225 ? 26.931 -8.092 24.076 1.00 92.19 225 ARG A N 1
ATOM 1755 C CA . ARG A 1 225 ? 28.008 -8.041 25.080 1.00 92.19 225 ARG A CA 1
ATOM 1756 C C . ARG A 1 225 ? 28.379 -9.423 25.612 1.00 92.19 225 ARG A C 1
ATOM 1758 O O . ARG A 1 225 ? 29.545 -9.684 25.871 1.00 92.19 225 ARG A O 1
ATOM 1765 N N . ARG A 1 226 ? 27.397 -10.311 25.803 1.00 90.00 226 ARG A N 1
ATOM 1766 C CA . ARG A 1 226 ? 27.651 -11.693 26.241 1.00 90.00 226 ARG A CA 1
ATOM 1767 C C . ARG A 1 226 ? 28.377 -12.500 25.168 1.00 90.00 226 ARG A C 1
ATOM 1769 O O . ARG A 1 226 ? 29.277 -13.248 25.525 1.00 90.00 226 ARG A O 1
ATOM 1776 N N . THR A 1 227 ? 28.011 -12.347 23.896 1.00 87.12 227 THR A N 1
ATOM 1777 C CA . THR A 1 227 ? 28.697 -13.025 22.787 1.00 87.12 227 THR A CA 1
ATOM 1778 C C . THR A 1 227 ? 30.101 -12.469 22.591 1.00 87.12 227 THR A C 1
ATOM 1780 O O . THR A 1 227 ? 31.038 -13.249 22.560 1.00 87.12 227 THR A O 1
ATOM 1783 N N . GLU A 1 228 ? 30.274 -11.146 22.599 1.00 85.81 228 GLU A N 1
ATOM 1784 C CA . GLU A 1 228 ? 31.586 -10.491 22.489 1.00 85.81 228 GLU A CA 1
ATOM 1785 C C . GLU A 1 228 ? 32.509 -10.870 23.658 1.00 85.81 228 GLU A C 1
ATOM 1787 O O . GLU A 1 228 ? 33.675 -11.202 23.461 1.00 85.81 228 GLU A O 1
ATOM 1792 N N . LYS A 1 229 ? 31.985 -10.896 24.893 1.00 88.62 229 LYS A N 1
ATOM 1793 C CA . LYS A 1 229 ? 32.749 -11.344 26.066 1.00 88.62 229 LYS A CA 1
ATOM 1794 C C . LYS A 1 229 ? 33.114 -12.827 25.974 1.00 88.62 229 LYS A C 1
ATOM 1796 O O . LYS A 1 229 ? 34.207 -13.193 26.392 1.00 88.62 229 LYS A O 1
ATOM 1801 N N . ALA A 1 230 ? 32.225 -13.667 25.443 1.00 83.50 230 ALA A N 1
ATOM 1802 C CA . ALA A 1 230 ? 32.508 -15.083 25.224 1.00 83.50 230 ALA A CA 1
ATOM 1803 C C . ALA A 1 230 ? 33.587 -15.282 24.149 1.00 83.50 230 ALA A C 1
ATOM 1805 O O . ALA A 1 230 ? 34.510 -16.056 24.370 1.00 83.50 230 ALA A O 1
ATOM 1806 N N . GLU A 1 231 ? 33.522 -14.547 23.039 1.00 83.88 231 GLU A N 1
ATOM 1807 C CA . GLU A 1 231 ? 34.536 -14.568 21.976 1.00 83.88 231 GLU A CA 1
ATOM 1808 C C . GLU A 1 231 ? 35.898 -14.087 22.496 1.00 83.88 231 GLU A C 1
ATOM 1810 O O . GLU A 1 231 ? 36.913 -14.749 22.287 1.00 83.88 231 GLU A O 1
ATOM 1815 N N . ARG A 1 232 ? 35.922 -12.994 23.271 1.00 81.56 232 ARG A N 1
ATOM 1816 C CA . ARG A 1 232 ? 37.152 -12.460 23.876 1.00 81.56 232 ARG A CA 1
ATOM 1817 C C . ARG A 1 232 ? 37.761 -13.391 24.928 1.00 81.56 232 ARG A C 1
ATOM 1819 O O . ARG A 1 232 ? 38.973 -13.391 25.102 1.00 81.56 232 ARG A O 1
ATOM 1826 N N . ALA A 1 233 ? 36.944 -14.188 25.614 1.00 81.44 233 ALA A N 1
ATOM 1827 C CA . ALA A 1 233 ? 37.387 -15.176 26.600 1.00 81.44 233 ALA A CA 1
ATOM 1828 C C . ALA A 1 233 ? 37.826 -16.518 25.972 1.00 81.44 233 ALA A C 1
ATOM 1830 O O . ALA A 1 233 ? 37.868 -17.532 26.665 1.00 81.44 233 ALA A O 1
ATOM 1831 N N . GLY A 1 234 ? 38.125 -16.550 24.667 1.00 69.75 234 GLY A N 1
ATOM 1832 C CA . GLY A 1 234 ? 38.563 -17.764 23.970 1.00 69.75 234 GLY A CA 1
ATOM 1833 C C . GLY A 1 234 ? 37.424 -18.734 23.651 1.00 69.75 234 GLY A C 1
ATOM 1834 O O . GLY A 1 234 ? 37.661 -19.918 23.400 1.00 69.75 234 GLY A O 1
ATOM 1835 N N . GLY A 1 235 ? 36.178 -18.255 23.665 1.00 58.84 235 GLY A N 1
ATOM 1836 C CA . GLY A 1 235 ? 35.007 -19.035 23.306 1.00 58.84 235 GLY A CA 1
ATOM 1837 C C . GLY A 1 235 ? 35.104 -19.485 21.858 1.00 58.84 235 GLY A C 1
ATOM 1838 O O . GLY A 1 235 ? 34.778 -18.731 20.944 1.00 58.84 235 GLY A O 1
ATOM 1839 N N . LYS A 1 236 ? 35.518 -20.740 21.658 1.00 59.06 236 LYS A N 1
ATOM 1840 C CA . LYS A 1 236 ? 35.279 -21.495 20.427 1.00 59.06 236 LYS A CA 1
ATOM 1841 C C . LYS A 1 236 ? 33.812 -21.283 20.050 1.00 59.06 236 LYS A C 1
ATOM 1843 O O . LYS A 1 236 ? 32.928 -21.810 20.728 1.00 59.06 236 LYS A O 1
ATOM 1848 N N . GLY A 1 237 ? 33.562 -20.464 19.025 1.00 53.09 237 GLY A N 1
ATOM 1849 C CA . GLY A 1 237 ? 32.228 -20.225 18.484 1.00 53.09 237 GLY A CA 1
ATOM 1850 C C . GLY A 1 237 ? 31.537 -21.570 18.327 1.00 53.09 237 GLY A C 1
ATOM 1851 O O . GLY A 1 237 ? 32.110 -22.465 17.711 1.00 53.09 237 GLY A O 1
ATOM 1852 N N . GLY A 1 238 ? 30.392 -21.727 18.999 1.00 52.41 238 GLY A N 1
ATOM 1853 C CA . GLY A 1 238 ? 29.750 -23.008 19.281 1.00 52.41 238 GLY A CA 1
ATOM 1854 C C . GLY A 1 238 ? 29.914 -24.014 18.151 1.00 52.41 238 GLY A C 1
ATOM 1855 O O . GLY A 1 238 ? 29.186 -23.971 17.158 1.00 52.41 238 GLY A O 1
ATOM 1856 N N . GLY A 1 239 ? 30.873 -24.927 18.331 1.00 46.06 239 GLY A N 1
ATOM 1857 C CA . GLY A 1 239 ? 30.952 -26.137 17.540 1.00 46.06 239 GLY A CA 1
ATOM 1858 C C . GLY A 1 239 ? 29.571 -26.763 17.580 1.00 46.06 239 GLY A C 1
ATOM 1859 O O . GLY A 1 239 ? 28.977 -26.904 18.651 1.00 46.06 239 GLY A O 1
ATOM 1860 N N . LYS A 1 240 ? 29.025 -27.039 16.398 1.00 51.72 240 LYS A N 1
ATOM 1861 C CA . LYS A 1 240 ? 27.773 -27.758 16.217 1.00 51.72 240 LYS A CA 1
ATOM 1862 C C . LYS A 1 240 ? 27.881 -29.064 17.005 1.00 51.72 240 LYS A C 1
ATOM 1864 O O . LYS A 1 240 ? 28.410 -30.046 16.500 1.00 51.72 240 LYS A O 1
ATOM 1869 N N . ALA A 1 241 ? 27.406 -29.068 18.247 1.00 48.47 241 ALA A N 1
ATOM 1870 C CA . ALA A 1 241 ? 27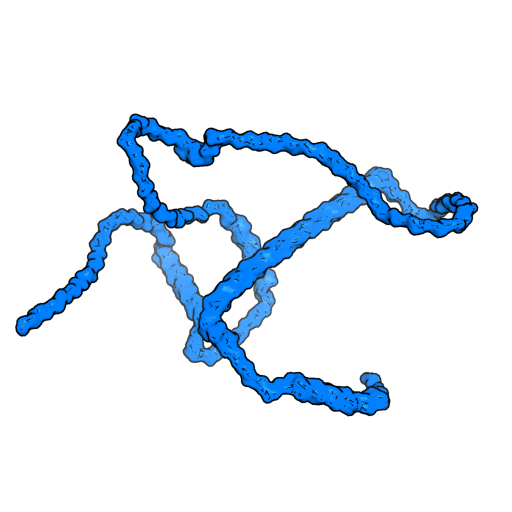.168 -30.289 18.982 1.00 48.47 241 ALA A CA 1
ATOM 1871 C C . ALA A 1 241 ? 25.995 -30.955 18.270 1.00 48.47 241 ALA A C 1
ATOM 1873 O O . ALA A 1 241 ? 24.828 -30.618 18.482 1.00 48.47 241 ALA A O 1
ATOM 1874 N N . THR A 1 242 ? 26.335 -31.846 17.348 1.00 47.06 242 THR A N 1
ATOM 1875 C CA . THR A 1 242 ? 25.467 -32.886 16.826 1.00 47.06 242 THR A CA 1
ATOM 1876 C C . THR A 1 242 ? 24.936 -33.674 18.020 1.00 47.06 242 THR A C 1
ATOM 1878 O O . THR A 1 242 ? 25.513 -34.656 18.475 1.00 47.06 242 THR A O 1
ATOM 1881 N N . ARG A 1 243 ? 23.821 -33.209 18.588 1.00 48.84 243 ARG A N 1
ATOM 1882 C CA . ARG A 1 243 ? 23.030 -33.998 19.524 1.00 48.84 243 ARG A CA 1
ATOM 1883 C C . ARG A 1 243 ? 22.444 -35.163 18.733 1.00 48.84 243 ARG A C 1
ATOM 1885 O O . ARG A 1 243 ? 21.404 -35.017 18.097 1.00 48.84 243 ARG A O 1
ATOM 1892 N N . LYS A 1 244 ? 23.137 -36.306 18.753 1.00 44.28 244 LYS A N 1
ATOM 1893 C CA . LYS A 1 244 ? 22.522 -37.614 18.503 1.00 44.28 244 LYS A CA 1
ATOM 1894 C C . LYS A 1 244 ? 21.281 -37.724 19.405 1.00 44.28 244 LYS A C 1
ATOM 1896 O O . LYS A 1 244 ? 21.406 -37.449 20.601 1.00 44.28 244 LYS A O 1
ATOM 1901 N N . PRO A 1 245 ? 20.104 -38.112 18.891 1.00 45.25 245 PRO A N 1
ATOM 1902 C CA . PRO A 1 245 ? 18.980 -38.455 19.741 1.00 45.25 245 PRO A CA 1
ATOM 1903 C C . PRO A 1 245 ? 19.244 -39.857 20.299 1.00 45.25 245 PRO A C 1
ATOM 1905 O O . PRO A 1 245 ? 18.897 -40.849 19.671 1.00 45.25 245 PRO A O 1
ATOM 1908 N N . TYR A 1 246 ? 19.907 -39.954 21.450 1.00 42.97 246 TYR A N 1
ATOM 1909 C CA . TYR A 1 246 ? 19.823 -41.167 22.259 1.00 42.97 246 TYR A CA 1
ATOM 1910 C C . TYR A 1 246 ? 18.712 -40.968 23.282 1.00 42.97 246 TYR A C 1
ATOM 1912 O O . TYR A 1 246 ? 18.694 -39.976 24.013 1.00 42.97 246 TYR A O 1
ATOM 1920 N N . GLY A 1 247 ? 17.744 -41.880 23.234 1.00 51.72 247 GLY A N 1
ATOM 1921 C CA . GLY A 1 247 ? 16.555 -41.882 24.065 1.00 51.72 247 GLY A CA 1
ATOM 1922 C C . GLY A 1 247 ? 16.902 -41.819 25.547 1.00 51.72 247 GLY A C 1
ATOM 1923 O O . GLY A 1 247 ? 17.712 -42.590 26.050 1.00 51.72 247 GLY A O 1
ATOM 1924 N N . GLY A 1 248 ? 16.253 -40.889 26.234 1.00 41.19 248 GLY A N 1
ATOM 1925 C CA . GLY A 1 248 ? 16.216 -40.807 27.683 1.00 41.19 248 GLY A CA 1
ATOM 1926 C C . GLY A 1 248 ? 14.783 -40.499 28.070 1.00 41.19 248 GLY A C 1
ATOM 1927 O O . GLY A 1 248 ? 14.362 -39.345 28.031 1.00 41.19 248 GLY A O 1
ATOM 1928 N N . ALA A 1 249 ? 14.022 -41.550 28.359 1.00 50.91 249 ALA A N 1
ATOM 1929 C CA . ALA A 1 249 ? 12.705 -41.455 28.955 1.00 50.91 249 ALA A CA 1
ATOM 1930 C C . ALA A 1 249 ? 12.816 -40.714 30.297 1.00 50.91 249 ALA A C 1
ATOM 1932 O O . ALA A 1 249 ? 13.485 -41.188 31.212 1.00 50.91 249 ALA A O 1
ATOM 1933 N N . SER A 1 250 ? 12.164 -39.561 30.428 1.00 45.47 250 SER A N 1
ATOM 1934 C CA . SER A 1 250 ? 11.890 -38.951 31.728 1.00 45.47 250 SER A CA 1
ATOM 1935 C C . SER A 1 250 ? 10.377 -38.825 31.890 1.00 45.47 250 SER A C 1
ATOM 1937 O O . SER A 1 250 ? 9.673 -38.259 31.054 1.00 45.47 250 SER A O 1
ATOM 1939 N N . GLY A 1 251 ? 9.881 -39.503 32.925 1.00 44.12 251 GLY A N 1
ATOM 1940 C CA . GLY A 1 251 ? 8.485 -39.864 33.104 1.00 44.12 251 GLY A CA 1
ATOM 1941 C C . GLY A 1 251 ? 7.543 -38.674 33.241 1.00 44.12 251 GLY A C 1
ATOM 1942 O O . GLY A 1 251 ? 7.700 -37.810 34.103 1.00 44.12 251 GLY A O 1
ATOM 1943 N N . SER A 1 252 ? 6.489 -38.696 32.431 1.00 46.59 252 SER A N 1
ATOM 1944 C CA . SER A 1 252 ? 5.252 -37.985 32.716 1.00 46.59 252 SER A CA 1
ATOM 1945 C C . SER A 1 252 ? 4.533 -38.700 33.862 1.00 46.59 252 SER A C 1
ATOM 1947 O O . SER A 1 252 ? 3.934 -39.756 33.664 1.00 46.59 252 SER A O 1
ATOM 1949 N N . GLY A 1 253 ? 4.603 -38.131 35.066 1.00 44.59 253 GLY A N 1
ATOM 1950 C CA . GLY A 1 253 ? 3.802 -38.557 36.209 1.00 44.59 253 GLY A CA 1
ATOM 1951 C C . GLY A 1 253 ? 2.311 -38.389 35.920 1.00 44.59 253 GLY A C 1
ATOM 1952 O O . GLY A 1 253 ? 1.755 -37.299 36.048 1.00 44.59 253 GLY A O 1
ATOM 1953 N N . THR A 1 254 ? 1.651 -39.476 35.532 1.00 45.31 254 THR A N 1
ATOM 1954 C CA . THR A 1 254 ? 0.193 -39.575 35.512 1.00 45.31 254 THR A CA 1
ATOM 1955 C C . THR A 1 254 ? -0.301 -39.649 36.952 1.00 45.31 254 THR A C 1
ATOM 1957 O O . THR A 1 254 ? -0.184 -40.675 37.620 1.00 45.31 254 THR A O 1
ATOM 1960 N N . ARG A 1 255 ? -0.840 -38.537 37.453 1.00 50.06 255 ARG A N 1
ATOM 1961 C CA . ARG A 1 255 ? -1.530 -38.461 38.742 1.00 50.06 255 ARG A CA 1
ATOM 1962 C C . ARG A 1 255 ? -2.822 -39.281 38.647 1.00 50.06 255 ARG A C 1
ATOM 1964 O O . ARG A 1 255 ? -3.784 -38.843 38.020 1.00 50.06 255 ARG A O 1
ATOM 1971 N N . ALA A 1 256 ? -2.819 -40.478 39.230 1.00 50.59 256 ALA A N 1
ATOM 1972 C CA . ALA A 1 256 ? -3.993 -41.336 39.334 1.00 50.59 256 ALA A CA 1
ATOM 1973 C C . ALA A 1 256 ? -5.119 -40.607 40.090 1.00 50.59 256 ALA A C 1
ATOM 1975 O O . ALA A 1 256 ? -4.925 -40.095 41.194 1.00 50.59 256 ALA A O 1
ATOM 1976 N N . LYS A 1 257 ? -6.296 -40.533 39.467 1.00 53.00 257 LYS A N 1
ATOM 1977 C CA . LYS A 1 257 ? -7.528 -40.009 40.059 1.00 53.00 257 LYS A CA 1
ATOM 1978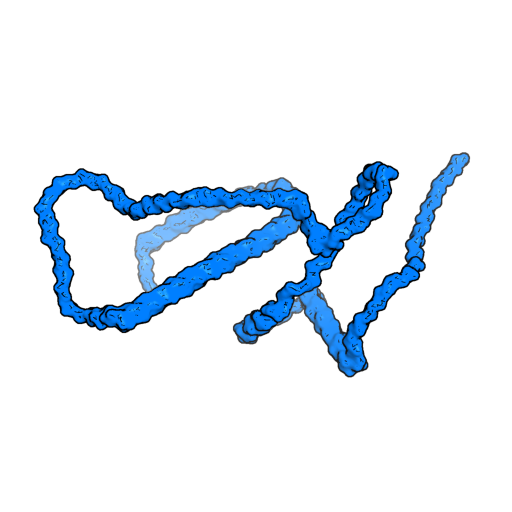 C C . LYS A 1 257 ? -8.240 -41.195 40.719 1.00 53.00 257 LYS A C 1
ATOM 1980 O O . LYS A 1 257 ? -8.645 -42.120 40.023 1.00 53.00 257 LYS A O 1
ATOM 1985 N N . ALA A 1 258 ? -8.317 -41.196 42.049 1.00 64.31 258 ALA A N 1
ATOM 1986 C CA . ALA A 1 258 ? -8.975 -42.244 42.831 1.00 64.31 258 ALA A CA 1
ATOM 1987 C C . ALA A 1 258 ? -10.482 -42.352 42.493 1.00 64.31 258 ALA A C 1
ATOM 1989 O O . ALA A 1 258 ? -11.110 -41.319 42.235 1.00 64.31 258 ALA A O 1
ATOM 1990 N N . PRO A 1 259 ? -11.081 -43.559 42.497 1.00 63.34 259 PRO A N 1
ATOM 1991 C CA . PRO A 1 259 ? -12.517 -43.722 42.293 1.00 63.34 259 PRO A CA 1
ATOM 1992 C C . PRO A 1 259 ? -13.317 -43.337 43.555 1.00 63.34 259 PRO A C 1
ATOM 1994 O O . PRO A 1 259 ? -12.833 -43.530 44.673 1.00 63.34 259 PRO A O 1
ATOM 1997 N N . PRO A 1 260 ? -14.544 -42.801 43.407 1.00 63.22 260 PRO A N 1
ATOM 1998 C CA . PRO A 1 260 ? -15.382 -42.415 44.537 1.00 63.22 260 PRO A CA 1
ATOM 1999 C C . PRO A 1 260 ? -15.914 -43.642 45.291 1.00 63.22 260 PRO A C 1
ATOM 2001 O O . PRO A 1 260 ? -16.377 -44.614 44.692 1.00 63.22 260 PRO A O 1
ATOM 2004 N N . GLY A 1 261 ? -15.850 -43.571 46.622 1.00 59.69 261 GLY A N 1
ATOM 2005 C CA . GLY A 1 261 ? -16.323 -44.606 47.535 1.00 59.69 261 GLY A CA 1
ATOM 2006 C C . GLY A 1 261 ? -17.821 -44.888 47.401 1.00 59.69 261 GLY A C 1
ATOM 2007 O O . GLY A 1 261 ? -18.647 -43.976 47.361 1.00 59.69 261 GLY A O 1
ATOM 2008 N N . LYS A 1 262 ? -18.164 -46.180 47.374 1.00 58.50 262 LYS A N 1
ATOM 2009 C CA . LYS A 1 262 ? -19.526 -46.676 47.582 1.00 58.50 262 LYS A CA 1
ATOM 2010 C C . LYS A 1 262 ? -19.893 -46.477 49.054 1.00 58.50 262 LYS A C 1
ATOM 2012 O O . LYS A 1 262 ? -19.279 -47.090 49.923 1.00 58.50 262 LYS A O 1
ATOM 2017 N N . LYS A 1 263 ? -20.891 -45.634 49.318 1.00 55.38 263 LYS A N 1
ATOM 2018 C CA . LYS A 1 263 ? -21.613 -45.626 50.595 1.00 55.38 263 LYS A CA 1
ATOM 2019 C C . LYS A 1 263 ? -22.448 -46.910 50.685 1.00 55.38 263 LYS A C 1
ATOM 2021 O O . LYS A 1 263 ? -23.114 -47.262 49.711 1.00 55.38 263 LYS A O 1
ATOM 2026 N N . ARG A 1 264 ? -22.366 -47.595 51.822 1.00 51.38 264 ARG A N 1
ATOM 2027 C CA . ARG A 1 264 ? -23.426 -48.465 52.343 1.00 51.38 264 ARG A CA 1
ATOM 2028 C C . ARG A 1 264 ? -24.143 -47.692 53.438 1.00 51.38 264 ARG A C 1
ATOM 2030 O O . ARG A 1 264 ? -23.461 -46.843 54.058 1.00 51.38 264 ARG A O 1
#

InterPro domains:
  IPR019186 Nucleolar protein 12 [PF09805] (20-140)
  IPR019186 Nucleolar protein 12 [PTHR14577] (19-230)

pLDDT: mean 71.32, std 20.19, range [37.44, 98.0]

Radius of gyration: 40.22 Å; Cα contacts (8 Å, |Δi|>4): 13; chains: 1; bounding box: 68×109×111 Å

Mean predicted aligned error: 23.91 Å

Secondary structure (DSSP, 8-state):
-PPPPHHHHHHHHHHHHHHHHHHHHHS-S-----HHHHHHHHHTHHHHHHHHHHHHHHHHHHHHHHHHHHHHHHHHHHHHHHHHHHHHHHHHHTT----------------------------------------------TT--HHHHHH---------------------------S--TTSSHHHHHHHHTT-S----PPPP--SS--HHHHHHHHHHHHHHHHHHHHHTT-----------------------PPPP---

Sequence (264 aa):
MLPRSNTALLGQSRKVALAKKKEKREQIKEIVFDDDARRDFLTGFHKRKLDKATNAKNKAIERDKQERLATRREQRSALAERAAANAAEVEKAYGGAVDNSDEDLSLPSSSRRQQKKAQGHTGPAEEEFEDEEQLATVTVVEDFDPDTIIHGPTRVDADPDAKPKQRFAPLSKGKSKALSIANAEQRKAAAKANMAVKAKKSKPKNTPYETKADRGIEKRKQRARRTEKAERAGGKGGGKATRKPYGGASGSGTRAKAPPGKKR

Foldseek 3Di:
DDDDDPCNVVCVVVVVVVVVVVVVVVPDPDDDDDVVVVVCVVPVPVVVVVVVVVVVVVVVVVVVVVVVVVVVVVVVVVVVVVVVVVVVVVCVVVVVPPDPDDDDDDDPPPDDDDDDDDDDDPDPPPPPDPDPPPDDDDDDPPPPDVCCVVPNDDPDPDDPDDDDDDDDDDDDDDDDDDDDPPPPVVVVVVVVVVPPPDPDPDDDDPDPDDDP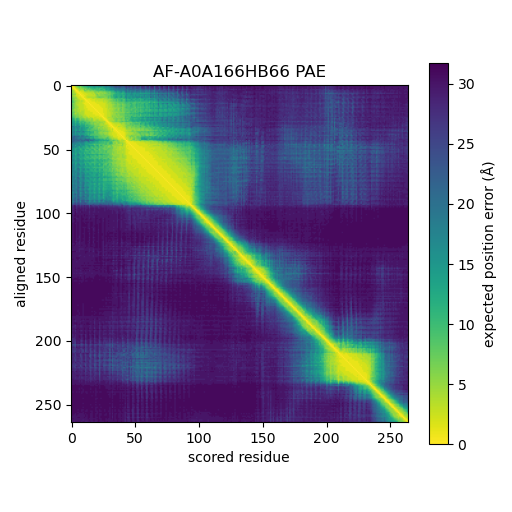VRVVVVVVVVVVVVVVVCVVVVNPPDDPPPPDPDDDDDDDDDDDDDDDDDDD